Protein AF-A0A941NR86-F1 (afdb_monomer)

Nearest PDB structures (foldseek):
  3ssm-assembly1_A  TM=6.063E-01  e=6.346E+00  Micromonospora griseorubida
  3ssn-assembly1_A  TM=4.671E-01  e=9.066E+00  Micromonospora griseorubida
  3ssn-assembly1_B  TM=1.723E-01  e=3.299E+00  Micromonospora griseorubida

Secondary structure (DSSP, 8-state):
-------SEEEEEEEEEETTEEEEEEEEEETTEEEEE--SSSSS-TT-EEE---B-TTSPBP--SS--HHHHHHHHHHH-S-TTHHHHHHHHHHHS-SHHHHHHHHHH--GGGGSHHHHHHHHHHHHH-HHHHHH--PPPP---SEEEEGGGHHHHHHHHHHHHT-SSGGGGGG-S-SSHHHHHHHHHHHHTS-S----S---S--

Foldseek 3Di:
DDDADPFVKAKAWEWEDDPNDTDIWIWIAGLLFIWIQDCCPPAVWHRFTFTFLAADPVRDTHFAQDADPVLLVLCDVLQDDDPVCVCCSRVVRSRQNAPQRVLVRCLQDTTLCPDPSNVVSVVVNCVVCVVSCVVRHRHDHDDHPYYHYPVPRVVGLVVSCVSNVHPDSVCSNVSRQRDPVVSVVSSVVVVPDDPDDDDDDDPDDD

Mean predicted aligned error: 9.02 Å

pLDDT: mean 74.43, std 16.4, range [30.3, 94.88]

Structure (mmCIF, N/CA/C/O backbone):
data_AF-A0A941NR86-F1
#
_entry.id   AF-A0A941NR86-F1
#
loop_
_atom_site.group_PDB
_atom_site.id
_atom_site.type_symbol
_atom_site.label_atom_id
_atom_site.label_alt_id
_atom_site.label_comp_id
_atom_site.label_asym_id
_atom_site.label_entity_id
_atom_site.label_seq_id
_atom_site.pdbx_PDB_ins_code
_atom_site.Cartn_x
_atom_site.Cartn_y
_atom_site.Cartn_z
_atom_site.occupancy
_atom_site.B_iso_or_equiv
_atom_site.auth_seq_id
_atom_site.auth_comp_id
_atom_site.auth_asym_id
_atom_site.auth_atom_id
_atom_site.pdbx_PDB_model_num
ATOM 1 N N . MET A 1 1 ? -8.196 -19.405 -18.340 1.00 31.98 1 MET A N 1
ATOM 2 C CA . MET A 1 1 ? -9.273 -19.089 -17.381 1.00 31.98 1 MET A CA 1
ATOM 3 C C . MET A 1 1 ? -8.620 -18.261 -16.284 1.00 31.98 1 MET A C 1
ATOM 5 O O . MET A 1 1 ? -7.759 -18.794 -15.601 1.00 31.98 1 MET A O 1
ATOM 9 N N . ILE A 1 2 ? -8.865 -16.949 -16.232 1.00 32.34 2 ILE A N 1
ATOM 10 C CA . ILE A 1 2 ? -8.240 -16.069 -15.230 1.00 32.34 2 ILE A CA 1
ATOM 11 C C . ILE A 1 2 ? -9.048 -16.245 -13.944 1.00 32.34 2 ILE A C 1
ATOM 13 O O . ILE A 1 2 ? -10.211 -15.856 -13.900 1.00 32.34 2 ILE A O 1
ATOM 17 N N . SER A 1 3 ? -8.477 -16.912 -12.942 1.00 30.30 3 SER A N 1
ATOM 18 C CA . SER A 1 3 ? -9.104 -17.037 -11.627 1.00 30.30 3 SER A CA 1
ATOM 19 C C . SER A 1 3 ? -8.939 -15.717 -10.881 1.00 30.30 3 SER A C 1
ATOM 21 O O . SER A 1 3 ? -7.816 -15.312 -10.577 1.00 30.30 3 SER A O 1
ATOM 23 N N . PHE A 1 4 ? -10.045 -15.047 -10.584 1.00 39.53 4 PHE A N 1
ATOM 24 C CA . PHE A 1 4 ? -10.041 -13.881 -9.711 1.00 39.53 4 PHE A CA 1
ATOM 25 C C . PHE A 1 4 ? -10.019 -14.367 -8.264 1.00 39.53 4 PHE A C 1
ATOM 27 O O . PHE A 1 4 ? -10.890 -15.126 -7.845 1.00 39.53 4 PHE A O 1
ATOM 34 N N . HIS A 1 5 ? -8.990 -13.976 -7.516 1.00 44.50 5 HIS A N 1
ATOM 35 C CA . HIS A 1 5 ? -8.902 -14.297 -6.100 1.00 44.50 5 HIS A CA 1
ATOM 36 C C . HIS A 1 5 ? -9.724 -13.259 -5.335 1.00 44.50 5 HIS A C 1
ATOM 38 O O . HIS A 1 5 ? -9.368 -12.081 -5.322 1.00 44.50 5 HIS A O 1
ATOM 44 N N . THR A 1 6 ? -10.799 -13.681 -4.673 1.00 45.53 6 THR A N 1
ATOM 45 C CA . THR A 1 6 ? -11.422 -12.895 -3.603 1.00 45.53 6 THR A CA 1
ATOM 46 C C . THR A 1 6 ? -10.497 -12.986 -2.397 1.00 45.53 6 THR A C 1
ATOM 48 O O . THR A 1 6 ? -10.680 -13.814 -1.510 1.00 45.53 6 THR A O 1
ATOM 51 N N . ALA A 1 7 ? -9.394 -12.239 -2.432 1.00 54.50 7 ALA A N 1
ATOM 52 C CA . ALA A 1 7 ? -8.690 -11.913 -1.203 1.00 54.50 7 ALA A CA 1
ATOM 53 C C . ALA A 1 7 ? -9.684 -11.201 -0.263 1.00 54.50 7 ALA A C 1
ATOM 55 O O . ALA A 1 7 ? -10.667 -10.629 -0.741 1.00 54.50 7 ALA A O 1
ATOM 56 N N . ASP A 1 8 ? -9.446 -11.254 1.047 1.00 63.09 8 ASP A N 1
ATOM 57 C CA . ASP A 1 8 ? -10.172 -10.428 2.016 1.00 63.09 8 ASP A CA 1
ATOM 58 C C . ASP A 1 8 ? -9.798 -8.957 1.759 1.00 63.09 8 ASP A C 1
ATOM 60 O O . ASP A 1 8 ? -8.825 -8.417 2.293 1.00 63.09 8 ASP A O 1
ATOM 64 N N . LEU A 1 9 ? -10.481 -8.390 0.765 1.00 75.12 9 LEU A N 1
ATOM 65 C CA . LEU A 1 9 ? -10.288 -7.068 0.200 1.00 75.12 9 LEU A CA 1
ATOM 66 C C . LEU A 1 9 ? -11.485 -6.238 0.607 1.00 75.12 9 LEU A C 1
ATOM 68 O O . LEU A 1 9 ? -12.494 -6.184 -0.094 1.00 75.12 9 LEU A O 1
ATOM 72 N N . SER A 1 10 ? -11.349 -5.556 1.732 1.00 81.06 10 SER A N 1
ATOM 73 C CA . SER A 1 10 ? -12.334 -4.568 2.138 1.00 81.06 10 SER A CA 1
ATOM 74 C C . SER A 1 10 ? -11.904 -3.205 1.650 1.00 81.06 10 SER A C 1
ATOM 76 O O . SER A 1 10 ? -10.837 -2.712 2.020 1.00 81.06 10 SER A O 1
ATOM 78 N N . THR A 1 11 ? -12.740 -2.592 0.820 1.00 85.50 11 THR A N 1
ATOM 79 C CA . THR A 1 11 ? -12.524 -1.235 0.318 1.00 85.50 11 THR A CA 1
ATOM 80 C C . THR A 1 11 ? -13.495 -0.280 0.990 1.00 85.50 11 THR A C 1
ATOM 82 O O . THR A 1 11 ? -14.678 -0.565 1.113 1.00 85.50 11 THR A O 1
ATOM 85 N N . ILE A 1 12 ? -13.013 0.891 1.383 1.00 86.12 12 ILE A N 1
ATOM 86 C CA . ILE A 1 12 ? -13.824 2.018 1.831 1.00 86.12 12 ILE A CA 1
ATOM 87 C C . ILE A 1 12 ? -13.454 3.260 1.024 1.00 86.12 12 ILE A C 1
ATOM 89 O O . ILE A 1 12 ? -12.388 3.358 0.411 1.00 86.12 12 ILE A O 1
ATOM 93 N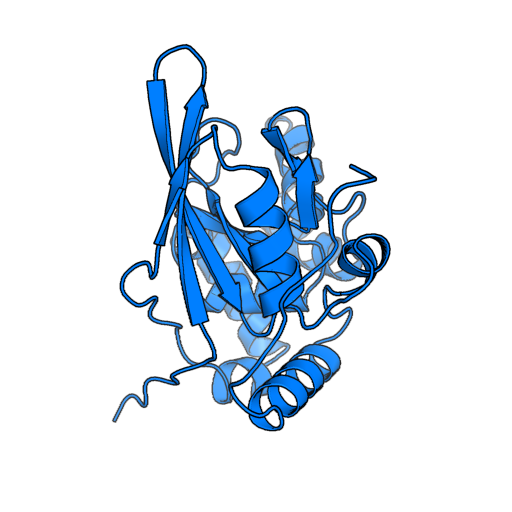 N . THR A 1 13 ? -14.338 4.244 1.048 1.00 86.31 13 THR A N 1
ATOM 94 C CA . THR A 1 13 ? -14.078 5.570 0.498 1.00 86.31 13 THR A CA 1
ATOM 95 C C . THR A 1 13 ? -13.916 6.568 1.632 1.00 86.31 13 THR A C 1
ATOM 97 O O . THR A 1 13 ? -14.762 6.638 2.514 1.00 86.31 13 THR A O 1
ATOM 100 N N . LEU A 1 14 ? -12.851 7.362 1.600 1.00 82.75 14 LEU A N 1
ATOM 101 C CA . LEU A 1 14 ? -12.600 8.460 2.522 1.00 82.75 14 LEU A CA 1
ATOM 102 C C . LEU A 1 14 ? -12.780 9.799 1.810 1.00 82.75 14 LEU A C 1
ATOM 104 O O . LEU A 1 14 ? -12.098 10.080 0.827 1.00 82.75 14 LEU A O 1
ATOM 108 N N . GLN A 1 15 ? -13.642 10.650 2.353 1.00 83.94 15 GLN A N 1
ATOM 109 C CA . GLN A 1 15 ? -13.783 12.039 1.932 1.00 83.94 15 GLN A CA 1
ATOM 110 C C . GLN A 1 15 ? -13.076 12.978 2.916 1.00 83.94 15 GLN A C 1
ATOM 112 O O . GLN A 1 15 ? -13.425 13.013 4.098 1.00 83.94 15 GLN A O 1
ATOM 117 N N . THR A 1 16 ? -12.100 13.750 2.429 1.00 75.31 16 THR A N 1
ATOM 118 C CA . THR A 1 16 ? -11.399 14.797 3.192 1.00 75.31 16 THR A CA 1
ATOM 119 C C . THR A 1 16 ? -11.583 16.171 2.560 1.00 75.31 16 THR A C 1
ATOM 121 O O . THR A 1 16 ? -11.703 16.280 1.343 1.00 75.31 16 THR A O 1
ATOM 124 N N . ARG A 1 17 ? -11.580 17.245 3.358 1.00 73.12 17 ARG A N 1
ATOM 125 C CA . ARG A 1 17 ? -11.476 18.611 2.841 1.00 73.12 17 ARG A CA 1
ATOM 126 C C . ARG A 1 17 ? -10.032 19.064 2.898 1.00 73.12 17 ARG A C 1
ATOM 128 O O . ARG A 1 17 ? -9.459 19.223 3.971 1.00 73.12 17 ARG A O 1
ATOM 135 N N . GLU A 1 18 ? -9.470 19.353 1.736 1.00 71.06 18 GLU A N 1
ATOM 136 C CA . GLU A 1 18 ? -8.152 19.961 1.602 1.00 71.06 18 GLU A CA 1
ATOM 137 C C . GLU A 1 18 ? -8.300 21.261 0.807 1.00 71.06 18 GLU A C 1
ATOM 139 O O . GLU A 1 18 ? -8.810 21.268 -0.311 1.00 71.06 18 GLU A O 1
ATOM 144 N N . ARG A 1 19 ? -7.893 22.391 1.405 1.00 69.88 19 ARG A N 1
ATOM 145 C CA . ARG A 1 19 ? -7.926 23.728 0.770 1.00 69.88 19 ARG A CA 1
ATOM 146 C C . ARG A 1 19 ? -9.293 24.112 0.168 1.00 69.88 19 ARG A C 1
ATOM 148 O O . ARG A 1 19 ? -9.359 24.766 -0.865 1.00 69.88 19 ARG A O 1
ATOM 155 N N . GLY A 1 20 ? -10.385 23.707 0.819 1.00 72.25 20 GLY A N 1
ATOM 156 C CA . GLY A 1 20 ? -11.756 24.001 0.380 1.00 72.25 20 GLY A CA 1
ATOM 157 C C . GLY A 1 20 ? -12.337 23.018 -0.643 1.00 72.25 20 GLY A C 1
ATOM 158 O O . GLY A 1 20 ? -13.526 23.103 -0.938 1.00 72.25 20 GLY A O 1
ATOM 159 N N . LEU A 1 21 ? -11.549 22.054 -1.127 1.00 74.38 21 LEU A N 1
ATOM 160 C CA . LEU A 1 21 ? -11.999 20.994 -2.028 1.00 74.38 21 LEU A CA 1
ATOM 161 C C . LEU A 1 21 ? -12.280 19.711 -1.251 1.00 74.38 21 LEU A C 1
ATOM 163 O O . LEU A 1 21 ? -11.542 19.370 -0.331 1.00 74.38 21 LEU A O 1
ATOM 167 N N . THR A 1 22 ? -13.336 18.992 -1.638 1.00 79.12 22 THR A N 1
ATOM 168 C CA . THR A 1 22 ? -13.586 17.636 -1.130 1.00 79.12 22 THR A CA 1
ATOM 169 C C . THR A 1 22 ? -12.802 16.650 -1.985 1.00 79.12 22 THR A C 1
ATOM 171 O O . THR A 1 22 ? -13.117 16.457 -3.157 1.00 79.12 22 THR A O 1
ATOM 174 N N . LEU A 1 23 ? -11.777 16.039 -1.404 1.00 78.31 23 LEU A N 1
ATOM 175 C CA . LEU A 1 23 ? -11.024 14.951 -2.006 1.00 78.31 23 LEU A CA 1
ATOM 176 C C . LEU A 1 23 ? -11.647 13.624 -1.597 1.00 78.31 23 LEU A C 1
ATOM 178 O O . LEU A 1 23 ? -11.923 13.394 -0.424 1.00 78.31 23 LEU A O 1
ATOM 182 N N . THR A 1 24 ? -11.839 12.746 -2.574 1.00 82.94 24 THR A N 1
ATOM 183 C CA . THR A 1 24 ? -12.330 11.386 -2.355 1.00 82.94 24 THR A CA 1
ATOM 184 C C . THR A 1 24 ? -11.187 10.414 -2.612 1.00 82.94 24 THR A C 1
ATOM 186 O O . THR A 1 24 ? -10.591 10.433 -3.686 1.00 82.94 24 THR A O 1
ATOM 189 N N . ARG A 1 25 ? -10.861 9.581 -1.624 1.00 84.94 25 ARG A N 1
ATOM 190 C CA . ARG A 1 25 ? -9.764 8.611 -1.675 1.00 84.94 25 ARG A CA 1
ATOM 191 C C . ARG A 1 25 ? -10.313 7.216 -1.442 1.00 84.94 25 ARG A C 1
ATOM 193 O O . ARG A 1 25 ? -11.065 7.008 -0.495 1.00 84.94 25 ARG A O 1
ATOM 200 N N . LYS A 1 26 ? -9.908 6.252 -2.264 1.00 89.31 26 LYS A N 1
ATOM 201 C CA . LYS A 1 26 ? -10.167 4.842 -1.966 1.00 89.31 26 LYS A CA 1
ATOM 202 C C . LYS A 1 26 ? -9.116 4.336 -0.987 1.00 89.31 26 LYS A C 1
ATOM 204 O O . LYS A 1 26 ? -7.929 4.627 -1.147 1.00 89.31 26 LYS A O 1
ATOM 209 N N . ILE A 1 27 ? -9.565 3.592 0.010 1.00 89.94 27 ILE A N 1
ATOM 210 C CA . ILE A 1 27 ? -8.724 2.867 0.954 1.00 89.94 27 ILE A CA 1
ATOM 211 C C . ILE A 1 27 ? -9.111 1.401 0.845 1.00 89.94 27 ILE A C 1
ATOM 213 O O . ILE A 1 27 ? -10.294 1.091 0.833 1.00 89.94 27 ILE A O 1
ATOM 217 N N . THR A 1 28 ? -8.134 0.508 0.776 1.00 90.06 28 THR A N 1
ATOM 218 C CA . THR A 1 28 ? -8.369 -0.936 0.806 1.00 90.06 28 THR A CA 1
ATOM 219 C C . THR A 1 28 ? -7.513 -1.570 1.884 1.00 90.06 28 THR A C 1
ATOM 221 O O . THR A 1 28 ? -6.378 -1.151 2.091 1.00 90.06 28 THR A O 1
ATOM 224 N N . SER A 1 29 ? -8.037 -2.581 2.565 1.00 87.31 29 SER A N 1
ATOM 225 C CA . SER A 1 29 ? -7.241 -3.482 3.391 1.00 87.31 29 SER A CA 1
ATOM 226 C C . SER A 1 29 ? -6.940 -4.734 2.584 1.00 87.31 29 SER A C 1
ATOM 228 O O . SER A 1 29 ? -7.828 -5.252 1.910 1.00 87.31 29 SER A O 1
ATOM 230 N N . ILE A 1 30 ? -5.690 -5.188 2.613 1.00 85.56 30 ILE A N 1
ATOM 231 C CA . ILE A 1 30 ? -5.261 -6.442 2.001 1.00 85.56 30 ILE A CA 1
ATOM 232 C C . ILE A 1 30 ? -4.652 -7.300 3.104 1.00 85.56 30 ILE A C 1
ATOM 234 O O . ILE A 1 30 ? -3.525 -7.044 3.529 1.00 85.56 30 ILE A O 1
ATOM 238 N N . TYR A 1 31 ? -5.404 -8.292 3.591 1.00 77.00 31 TYR A N 1
ATOM 239 C CA . TYR A 1 31 ? -5.003 -9.136 4.731 1.00 77.00 31 TYR A CA 1
ATOM 240 C C . TYR A 1 31 ? -4.557 -8.310 5.947 1.00 77.00 31 TYR A C 1
ATOM 242 O O . TYR A 1 31 ? -3.538 -8.590 6.580 1.00 77.00 31 TYR A O 1
ATOM 250 N N . GLY A 1 32 ? -5.296 -7.233 6.217 1.00 77.69 32 GLY A N 1
ATOM 251 C CA . GLY A 1 32 ? -5.030 -6.329 7.329 1.00 77.69 32 GLY A CA 1
ATOM 252 C C . GLY A 1 32 ? -4.016 -5.226 7.064 1.00 77.69 32 GLY A C 1
ATOM 253 O O . GLY A 1 32 ? -3.837 -4.357 7.912 1.00 77.69 32 GLY A O 1
ATOM 254 N N . ILE A 1 33 ? -3.352 -5.226 5.908 1.00 84.56 33 ILE A N 1
ATOM 255 C CA . ILE A 1 33 ? -2.415 -4.165 5.540 1.00 84.56 33 ILE A CA 1
ATOM 256 C C . ILE A 1 33 ? -3.189 -3.109 4.759 1.00 84.56 33 ILE A C 1
ATOM 258 O O . ILE A 1 33 ? -3.715 -3.416 3.684 1.00 84.56 33 ILE A O 1
ATOM 262 N N . PRO A 1 34 ? -3.267 -1.867 5.246 1.00 87.69 34 PRO A N 1
ATOM 263 C CA . PRO A 1 34 ? -4.112 -0.885 4.610 1.00 87.69 34 PRO A CA 1
ATOM 264 C C . PRO A 1 34 ? -3.340 -0.059 3.587 1.00 87.69 34 PRO A C 1
ATOM 266 O O . PRO A 1 34 ? -2.210 0.374 3.812 1.00 87.69 34 PRO A O 1
ATOM 269 N N . PHE A 1 35 ? -3.991 0.197 2.461 1.00 91.00 35 PHE A N 1
ATOM 270 C CA . PHE A 1 35 ? -3.481 0.977 1.348 1.00 91.00 35 PHE A CA 1
ATOM 271 C C . PHE A 1 35 ? -4.447 2.105 1.028 1.00 91.00 35 PHE A C 1
ATOM 273 O O . PHE A 1 35 ? -5.656 1.893 0.982 1.00 91.00 35 PHE A O 1
ATOM 280 N N . TYR A 1 36 ? -3.923 3.294 0.749 1.00 90.19 36 TYR A N 1
ATOM 281 C CA . TYR A 1 36 ? -4.705 4.368 0.141 1.00 90.19 36 TYR A CA 1
ATOM 282 C C . TYR A 1 36 ? -4.266 4.573 -1.307 1.00 90.19 36 TYR A C 1
ATOM 284 O O . TYR A 1 36 ? -3.076 4.507 -1.625 1.00 90.19 36 TYR A O 1
ATOM 292 N N . CYS A 1 37 ? -5.227 4.856 -2.181 1.00 90.94 37 CYS A N 1
ATOM 293 C CA . CYS A 1 37 ? -4.957 5.273 -3.549 1.00 90.94 37 CYS A CA 1
ATOM 294 C C . CYS A 1 37 ? -4.593 6.760 -3.559 1.00 90.94 37 CYS A C 1
ATOM 296 O O . CYS A 1 37 ? -5.341 7.607 -3.053 1.00 90.94 37 CYS A O 1
ATOM 298 N N . SER A 1 38 ? -3.417 7.090 -4.089 1.00 87.81 38 SER A N 1
ATOM 299 C CA . SER A 1 38 ? -2.944 8.466 -4.120 1.00 87.81 38 SER A CA 1
ATOM 300 C C . SER A 1 38 ? -3.718 9.325 -5.120 1.00 87.81 38 SER A C 1
ATOM 302 O O . SER A 1 38 ? -3.959 8.922 -6.251 1.00 87.81 38 SER A O 1
ATOM 304 N N . THR A 1 39 ? -4.028 10.558 -4.721 1.00 82.75 39 THR A N 1
ATOM 305 C CA . THR A 1 39 ? -4.721 11.565 -5.543 1.00 82.75 39 THR A CA 1
ATOM 306 C C . THR A 1 39 ? -3.771 12.475 -6.321 1.00 82.75 39 THR A C 1
ATOM 308 O O . THR A 1 39 ? -4.206 13.480 -6.868 1.00 82.75 39 THR A O 1
ATOM 311 N N . GLY A 1 40 ? -2.455 12.243 -6.268 1.00 76.06 40 GLY A N 1
ATOM 312 C CA . GLY A 1 40 ? -1.472 13.099 -6.952 1.00 76.06 40 GLY A CA 1
ATOM 313 C C . GLY A 1 40 ? -1.213 14.466 -6.297 1.00 76.06 40 GLY A C 1
ATOM 314 O O . GLY A 1 40 ? -0.171 15.076 -6.506 1.00 76.06 40 GLY A O 1
ATOM 315 N N . THR A 1 41 ? -2.115 14.941 -5.433 1.00 67.00 41 THR A N 1
ATOM 316 C CA . THR A 1 41 ? -2.095 16.308 -4.871 1.00 67.00 41 THR A CA 1
ATOM 317 C C . THR A 1 41 ? -0.857 16.605 -4.013 1.00 67.00 41 THR A C 1
ATOM 319 O O . THR A 1 41 ? -0.414 17.747 -3.924 1.00 67.00 41 THR A O 1
ATOM 322 N N . SER A 1 42 ? -0.295 15.578 -3.372 1.00 58.38 42 SER A N 1
ATOM 323 C CA . SER A 1 42 ? 0.873 15.663 -2.480 1.00 58.38 42 SER A CA 1
ATOM 324 C C . SER A 1 42 ? 1.900 14.545 -2.715 1.00 58.38 42 SER A C 1
ATOM 326 O O . SER A 1 42 ? 2.802 14.330 -1.906 1.00 58.38 42 SER A O 1
ATOM 328 N N . SER A 1 43 ? 1.769 13.802 -3.814 1.00 58.25 43 SER A N 1
ATOM 329 C CA . SER A 1 43 ? 2.749 12.807 -4.259 1.00 58.25 43 SER A CA 1
ATOM 330 C C . SER A 1 43 ? 2.771 12.796 -5.778 1.00 58.25 43 SER A C 1
ATOM 332 O O . SER A 1 43 ? 1.702 12.793 -6.374 1.00 58.25 43 SER A O 1
ATOM 334 N N . SER A 1 44 ? 3.934 12.687 -6.406 1.00 63.25 44 SER A N 1
ATOM 335 C CA . SER A 1 44 ? 4.095 12.685 -7.868 1.00 63.25 44 SER A CA 1
ATOM 336 C C . SER A 1 44 ? 3.566 11.428 -8.588 1.00 63.25 44 SER A C 1
ATOM 338 O O . SER A 1 44 ? 3.973 11.156 -9.709 1.00 63.25 44 SER A O 1
ATOM 340 N N . GLN A 1 45 ? 2.698 10.638 -7.950 1.00 78.38 45 GLN A N 1
ATOM 341 C CA . GLN A 1 45 ? 2.292 9.298 -8.386 1.00 78.38 45 GLN A CA 1
ATOM 342 C C . GLN A 1 45 ? 0.791 9.066 -8.125 1.00 78.38 45 GLN A C 1
ATOM 344 O O . GLN A 1 45 ? 0.406 8.223 -7.311 1.00 78.38 45 GLN A O 1
ATOM 349 N N . GLU A 1 46 ? -0.062 9.871 -8.769 1.00 87.56 46 GLU A N 1
ATOM 350 C CA . GLU A 1 46 ? -1.523 9.684 -8.767 1.00 87.56 46 GLU A CA 1
ATOM 351 C C . GLU A 1 46 ? -1.899 8.260 -9.194 1.00 87.56 46 GLU A C 1
ATOM 353 O O . GLU A 1 46 ? -1.223 7.661 -10.023 1.00 87.56 46 GLU A O 1
ATOM 358 N N . GLY A 1 47 ? -2.943 7.689 -8.593 1.00 89.69 47 GLY A N 1
ATOM 359 C CA . GLY A 1 47 ? -3.403 6.331 -8.885 1.00 89.69 47 GLY A CA 1
ATOM 360 C C . GLY A 1 47 ? -2.590 5.222 -8.211 1.00 89.69 47 GLY A C 1
ATOM 361 O O . GLY A 1 47 ? -3.018 4.073 -8.217 1.00 89.69 47 GLY A O 1
ATOM 362 N N . THR A 1 48 ? -1.456 5.547 -7.580 1.00 91.62 48 THR A N 1
ATOM 363 C CA . THR A 1 48 ? -0.606 4.552 -6.908 1.00 91.62 48 THR A CA 1
ATOM 364 C C . THR A 1 48 ? -1.128 4.232 -5.520 1.00 91.62 48 THR A C 1
ATOM 366 O O . THR A 1 48 ? -1.463 5.134 -4.749 1.00 91.62 48 THR A O 1
ATOM 369 N N . TRP A 1 49 ? -1.135 2.949 -5.174 1.00 92.75 49 TRP A N 1
ATOM 370 C CA . TRP A 1 49 ? -1.535 2.477 -3.856 1.00 92.75 49 TRP A CA 1
ATOM 371 C C . TRP A 1 49 ? -0.349 2.423 -2.904 1.00 92.75 49 TRP A C 1
ATOM 373 O O . TRP A 1 49 ? 0.601 1.674 -3.133 1.00 92.75 49 TRP A O 1
ATOM 383 N N . PHE A 1 50 ? -0.410 3.186 -1.816 1.00 89.69 50 PHE A N 1
ATOM 384 C CA . PHE A 1 50 ? 0.647 3.211 -0.807 1.00 89.69 50 PHE A CA 1
ATOM 385 C C . PHE A 1 50 ? 0.143 2.661 0.524 1.00 89.69 50 PHE A C 1
ATOM 387 O O . PHE A 1 50 ? -0.970 3.014 0.930 1.00 89.69 50 PHE A O 1
ATOM 394 N N . PRO A 1 51 ? 0.949 1.840 1.222 1.00 89.12 51 PRO A N 1
ATOM 395 C CA . PRO A 1 51 ? 0.625 1.416 2.571 1.00 89.12 51 PRO A CA 1
ATOM 396 C C . PRO A 1 51 ? 0.588 2.621 3.518 1.00 89.12 51 PRO A C 1
ATOM 398 O O . PRO A 1 51 ? 1.278 3.629 3.324 1.00 89.12 51 PRO A O 1
ATOM 401 N N . PHE A 1 52 ? -0.205 2.504 4.572 1.00 85.12 52 PHE A N 1
ATOM 402 C CA . PHE A 1 52 ? -0.216 3.449 5.683 1.00 85.12 52 PHE A CA 1
ATOM 403 C C . PHE A 1 52 ? -0.510 2.716 6.996 1.00 85.12 52 PHE A C 1
ATOM 405 O O . PHE A 1 52 ? -0.719 1.510 6.999 1.00 85.12 52 PHE A O 1
ATOM 412 N N . PHE A 1 53 ? -0.478 3.423 8.122 1.00 78.12 53 PHE A N 1
ATOM 413 C CA . PHE A 1 53 ? -0.565 2.814 9.460 1.00 78.12 53 PHE A CA 1
ATOM 414 C C . PHE A 1 53 ? -1.660 3.430 10.328 1.00 78.12 53 PHE A C 1
ATOM 416 O O . PHE A 1 53 ? -1.682 3.251 11.539 1.00 78.12 53 PHE A O 1
ATOM 423 N N . GLY A 1 54 ? -2.543 4.206 9.710 1.00 79.19 54 GLY A N 1
ATOM 424 C CA . GLY A 1 54 ? -3.551 4.992 10.402 1.00 79.19 54 GLY A CA 1
ATOM 425 C C . GLY A 1 54 ? -3.610 6.424 9.908 1.00 79.19 54 GLY A C 1
ATOM 426 O O . GLY A 1 54 ? -2.810 6.879 9.087 1.00 79.19 54 GLY A O 1
ATOM 427 N N . ILE A 1 55 ? -4.588 7.148 10.423 1.00 77.69 55 ILE A N 1
ATOM 428 C CA . ILE A 1 55 ? -4.751 8.574 10.194 1.00 77.69 55 ILE A CA 1
ATOM 429 C C . ILE A 1 55 ? -4.510 9.285 11.518 1.00 77.69 55 ILE A C 1
ATOM 431 O O . ILE A 1 55 ? -5.098 8.935 12.542 1.00 77.69 55 ILE A O 1
ATOM 435 N N . SER A 1 56 ? -3.619 10.272 11.499 1.00 74.94 56 SER A N 1
ATOM 436 C CA . SER A 1 56 ? -3.316 11.082 12.673 1.00 74.94 56 SER A CA 1
ATOM 437 C C . SER A 1 56 ? -4.480 12.008 13.027 1.00 74.94 56 SER A C 1
ATOM 439 O O . SER A 1 56 ? -5.335 12.323 12.196 1.00 74.94 56 SER A O 1
ATOM 441 N N . THR A 1 57 ? -4.461 12.547 14.243 1.00 69.81 57 THR A N 1
ATOM 442 C CA . THR A 1 57 ? -5.365 13.628 14.685 1.00 69.81 57 THR A CA 1
ATOM 443 C C . THR A 1 57 ? -5.350 14.854 13.773 1.00 69.81 57 THR A C 1
ATOM 445 O O . THR A 1 57 ? -6.352 15.556 13.645 1.00 69.81 57 THR A O 1
ATOM 448 N N . HIS A 1 58 ? -4.237 15.071 13.072 1.00 71.12 58 HIS A N 1
ATOM 449 C CA . HIS A 1 58 ? -4.050 16.144 12.098 1.00 71.12 58 HIS A CA 1
ATOM 450 C C . HIS A 1 58 ? -4.529 15.769 10.686 1.00 71.12 58 HIS A C 1
ATOM 452 O O . HIS A 1 58 ? -4.302 16.520 9.742 1.00 71.12 58 HIS A O 1
ATOM 458 N N . ARG A 1 59 ? -5.223 14.632 10.537 1.00 72.19 59 ARG A N 1
ATOM 459 C CA . ARG A 1 59 ? -5.815 14.132 9.284 1.00 72.19 59 ARG A CA 1
ATOM 460 C C . ARG A 1 59 ? -4.794 13.759 8.211 1.00 72.19 59 ARG A C 1
ATOM 462 O O . ARG A 1 59 ? -5.105 13.782 7.023 1.00 72.19 59 ARG A O 1
ATOM 469 N N . PHE A 1 60 ? -3.587 13.381 8.624 1.00 75.06 60 PHE A N 1
ATOM 470 C CA . PHE A 1 60 ? -2.559 12.879 7.718 1.00 75.06 60 PHE A CA 1
ATOM 471 C C . PHE A 1 60 ? -2.449 11.362 7.808 1.00 75.06 60 PHE A C 1
ATOM 473 O O . PHE A 1 60 ? -2.485 10.799 8.902 1.00 75.06 60 PHE A O 1
ATOM 480 N N . PHE A 1 61 ? -2.258 10.710 6.660 1.00 79.06 61 PHE A N 1
ATOM 481 C CA . PHE A 1 61 ? -1.870 9.305 6.615 1.00 79.06 61 PHE A CA 1
ATOM 482 C C . PHE A 1 61 ? -0.519 9.127 7.309 1.00 79.06 61 PHE A C 1
ATOM 484 O O . PHE A 1 61 ? 0.477 9.742 6.920 1.00 79.06 61 PHE A O 1
ATOM 491 N N . VAL A 1 62 ? -0.496 8.284 8.334 1.00 77.31 62 VAL A N 1
ATOM 492 C CA . VAL A 1 62 ? 0.721 7.898 9.039 1.00 77.31 62 VAL A CA 1
ATOM 493 C C . VAL A 1 62 ? 1.473 6.911 8.156 1.00 77.31 62 VAL A C 1
ATOM 495 O O . VAL A 1 62 ? 0.939 5.869 7.779 1.00 77.31 62 VAL A O 1
ATOM 498 N N . LYS A 1 63 ? 2.710 7.254 7.807 1.00 76.81 63 LYS A N 1
ATOM 499 C CA . LYS A 1 63 ? 3.623 6.402 7.039 1.00 76.81 63 LYS A CA 1
ATOM 500 C C . LYS A 1 63 ? 4.704 5.855 7.964 1.00 76.81 63 LYS A C 1
ATOM 502 O O . LYS A 1 63 ? 5.000 6.461 8.994 1.00 76.81 63 LYS A O 1
ATOM 507 N N . ARG A 1 64 ? 5.336 4.751 7.566 1.00 71.69 64 ARG A N 1
ATOM 508 C CA . ARG A 1 64 ? 6.555 4.289 8.232 1.00 71.69 64 ARG A CA 1
ATOM 509 C C . ARG A 1 64 ? 7.672 5.271 7.911 1.00 71.69 64 ARG A C 1
ATOM 511 O O . ARG A 1 64 ? 7.846 5.673 6.763 1.00 71.69 64 ARG A O 1
ATOM 518 N N . MET A 1 65 ? 8.413 5.660 8.937 1.00 64.50 65 MET A N 1
ATOM 519 C CA . MET A 1 65 ? 9.641 6.418 8.753 1.00 64.50 65 MET A CA 1
ATOM 520 C C . MET A 1 65 ? 10.757 5.413 8.478 1.00 64.50 65 MET A C 1
ATOM 522 O O . MET A 1 65 ? 10.957 4.499 9.277 1.00 64.50 65 MET A O 1
ATOM 526 N N . ASN A 1 66 ? 11.472 5.618 7.371 1.00 67.81 66 ASN A N 1
ATOM 527 C CA . ASN A 1 66 ? 12.527 4.756 6.825 1.00 67.81 66 ASN A CA 1
ATOM 528 C C . ASN A 1 66 ? 12.007 3.506 6.100 1.00 67.81 66 ASN A C 1
ATOM 530 O O . ASN A 1 66 ? 11.272 2.689 6.652 1.00 67.81 66 ASN A O 1
ATOM 534 N N . ALA A 1 67 ? 12.424 3.381 4.844 1.00 72.69 67 ALA A N 1
ATOM 535 C CA . ALA A 1 67 ? 12.215 2.189 4.040 1.00 72.69 67 ALA A CA 1
ATOM 536 C C . ALA A 1 67 ? 13.211 1.100 4.439 1.00 72.69 67 ALA A C 1
ATOM 538 O O . ALA A 1 67 ? 14.325 1.409 4.870 1.00 72.69 67 ALA A O 1
ATOM 539 N N . ASP A 1 68 ? 12.848 -0.157 4.205 1.00 81.38 68 ASP A N 1
ATOM 540 C CA . ASP A 1 68 ? 13.816 -1.246 4.266 1.00 81.38 68 ASP A CA 1
ATOM 541 C C . ASP A 1 68 ? 14.910 -1.035 3.192 1.00 81.38 68 ASP A C 1
ATOM 543 O O . ASP A 1 68 ? 14.654 -0.513 2.098 1.00 81.38 68 ASP A O 1
ATOM 547 N N . GLU A 1 69 ? 16.147 -1.444 3.489 1.00 84.75 69 GLU A N 1
ATOM 548 C CA . GLU A 1 69 ? 17.296 -1.268 2.584 1.00 84.75 69 GLU A CA 1
ATOM 549 C C . GLU A 1 69 ? 17.033 -1.888 1.204 1.00 84.75 69 GLU A C 1
ATOM 551 O O . GLU A 1 69 ? 17.308 -1.280 0.171 1.00 84.75 69 GLU A O 1
ATOM 556 N N . GLU A 1 70 ? 16.401 -3.061 1.175 1.00 87.75 70 GLU A N 1
ATOM 557 C CA . GLU A 1 70 ? 16.055 -3.760 -0.061 1.00 87.75 70 GLU A CA 1
ATOM 558 C C . GLU A 1 70 ? 15.067 -2.974 -0.938 1.00 87.75 70 GLU A C 1
ATOM 560 O O . GLU A 1 70 ? 15.213 -2.956 -2.162 1.00 87.75 70 GLU A O 1
ATOM 565 N N . VAL A 1 71 ? 14.103 -2.265 -0.337 1.00 86.56 71 VAL A N 1
ATOM 566 C CA . VAL A 1 71 ? 13.197 -1.369 -1.077 1.00 86.56 71 VAL A CA 1
ATOM 567 C C . VAL A 1 71 ? 13.995 -0.241 -1.719 1.00 86.56 71 VAL A C 1
ATOM 569 O O . VAL A 1 71 ? 13.812 0.059 -2.901 1.00 86.56 71 VAL A O 1
ATOM 572 N N . THR A 1 72 ? 14.916 0.353 -0.959 1.00 84.69 72 THR A N 1
ATOM 573 C CA . THR A 1 72 ? 15.788 1.422 -1.459 1.00 84.69 72 THR A CA 1
ATOM 574 C C . THR A 1 72 ? 16.617 0.930 -2.647 1.00 84.69 72 THR A C 1
ATOM 576 O O . THR A 1 72 ? 16.635 1.585 -3.687 1.00 84.69 72 THR A O 1
ATOM 579 N N . LEU A 1 73 ? 17.219 -0.259 -2.548 1.00 86.69 73 LEU A N 1
ATOM 580 C CA . LEU A 1 73 ? 18.012 -0.870 -3.621 1.00 86.69 73 LEU A CA 1
ATOM 581 C C . LEU A 1 73 ? 17.188 -1.209 -4.873 1.00 86.69 73 LEU A C 1
ATOM 583 O O . LEU A 1 73 ? 17.700 -1.109 -5.987 1.00 86.69 73 LEU A O 1
ATOM 587 N N . LEU A 1 74 ? 15.919 -1.601 -4.722 1.00 88.50 74 LEU A N 1
ATOM 588 C CA . LEU A 1 74 ? 15.037 -1.900 -5.856 1.00 88.50 74 LEU A CA 1
ATOM 589 C C . LEU A 1 74 ? 14.580 -0.631 -6.590 1.00 88.50 74 LEU A C 1
ATOM 591 O O . LEU A 1 74 ? 14.512 -0.632 -7.822 1.00 88.50 74 LEU A O 1
ATOM 595 N N . LEU A 1 75 ? 14.301 0.449 -5.854 1.00 83.12 75 LEU A N 1
ATOM 596 C CA . LEU A 1 75 ? 13.823 1.718 -6.414 1.00 83.12 75 LEU A CA 1
ATOM 597 C C . LEU A 1 75 ? 14.960 2.601 -6.951 1.00 83.12 75 LEU A C 1
ATOM 599 O O . LEU A 1 75 ? 14.777 3.288 -7.956 1.00 83.12 75 LEU A O 1
ATOM 603 N N . GLN A 1 76 ? 16.147 2.568 -6.342 1.00 79.19 76 GLN A N 1
ATOM 604 C CA . GLN A 1 76 ? 17.263 3.456 -6.689 1.00 79.19 76 GLN A CA 1
ATOM 605 C C . GLN A 1 76 ? 17.641 3.433 -8.189 1.00 79.19 76 GLN A C 1
ATOM 607 O O . GLN A 1 76 ? 17.765 4.511 -8.779 1.00 79.19 76 GLN A O 1
ATOM 612 N N . PRO A 1 77 ? 17.768 2.273 -8.868 1.00 78.12 77 PRO A N 1
ATOM 613 C CA . PRO A 1 77 ? 18.106 2.241 -10.293 1.00 78.12 77 PRO A CA 1
ATOM 614 C C . PRO A 1 77 ? 16.961 2.690 -11.209 1.00 78.12 77 PRO A C 1
ATOM 616 O O . PRO A 1 77 ? 17.199 2.946 -12.386 1.00 78.12 77 PRO A O 1
ATOM 619 N N . ILE A 1 78 ? 15.726 2.721 -10.700 1.00 73.69 78 ILE A N 1
ATOM 620 C CA . ILE A 1 78 ? 14.533 3.126 -11.452 1.00 73.69 78 ILE A CA 1
ATOM 621 C C . ILE A 1 78 ? 14.419 4.652 -11.480 1.00 73.69 78 ILE A C 1
ATOM 623 O O . ILE A 1 78 ? 14.063 5.214 -12.511 1.00 73.69 78 ILE A O 1
ATOM 627 N N . TYR A 1 79 ? 14.770 5.318 -10.377 1.00 67.31 79 TYR A N 1
ATOM 628 C CA . TYR A 1 79 ? 14.556 6.758 -10.240 1.00 67.31 79 TYR A CA 1
ATOM 629 C C . TYR A 1 79 ? 15.784 7.634 -10.465 1.00 67.31 79 TYR A C 1
ATOM 631 O O . TYR A 1 79 ? 15.566 8.801 -10.761 1.00 67.31 79 TYR A O 1
ATOM 639 N N . GLY A 1 80 ? 17.013 7.088 -10.415 1.00 55.97 80 GLY A N 1
ATOM 640 C CA . GLY A 1 80 ? 18.272 7.692 -10.905 1.00 55.97 80 GLY A CA 1
ATOM 641 C C . GLY A 1 80 ? 18.653 9.086 -10.361 1.00 55.97 80 GLY A C 1
ATOM 642 O O . GLY A 1 80 ? 17.816 9.910 -10.073 1.00 55.97 80 GLY A O 1
ATOM 643 N N . HIS A 1 81 ? 19.934 9.445 -10.268 1.00 50.91 81 HIS A N 1
ATOM 644 C CA . HIS A 1 81 ? 20.436 10.574 -9.446 1.00 50.91 81 HIS A CA 1
ATOM 645 C C . HIS A 1 81 ? 20.005 12.060 -9.720 1.00 50.91 81 HIS A C 1
ATOM 647 O O . HIS A 1 81 ? 20.699 12.977 -9.278 1.00 50.91 81 HIS A O 1
ATOM 653 N N . ASN A 1 82 ? 18.883 12.379 -10.380 1.00 44.22 82 ASN A N 1
ATOM 654 C CA . ASN A 1 82 ? 18.566 13.733 -10.886 1.00 44.22 82 ASN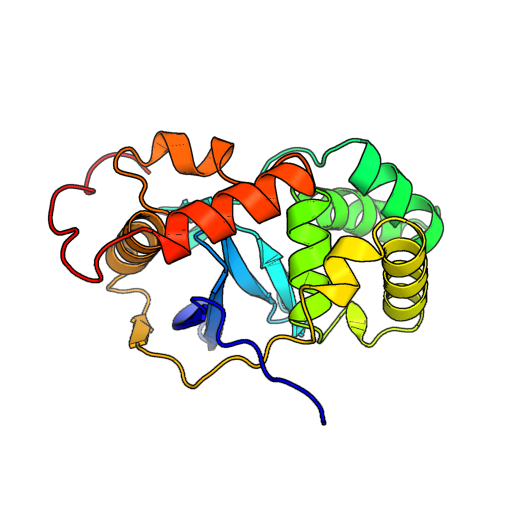 A CA 1
ATOM 655 C C . ASN A 1 82 ? 17.726 14.653 -9.970 1.00 44.22 82 ASN A C 1
ATOM 657 O O . ASN A 1 82 ? 16.508 14.621 -10.031 1.00 44.22 82 ASN A O 1
ATOM 661 N N . ILE A 1 83 ? 18.365 15.533 -9.189 1.00 40.47 83 ILE A N 1
ATOM 662 C CA . ILE A 1 83 ? 17.909 16.747 -8.440 1.00 40.47 83 ILE A CA 1
ATOM 663 C C . ILE A 1 83 ? 16.411 16.915 -8.031 1.00 40.47 83 ILE A C 1
ATOM 665 O O . ILE A 1 83 ? 16.165 17.084 -6.839 1.00 40.47 83 ILE A O 1
ATOM 669 N N . GLY A 1 84 ? 15.392 16.805 -8.902 1.00 43.72 84 GLY A N 1
ATOM 670 C CA . GLY A 1 84 ? 13.984 16.584 -8.461 1.00 43.72 84 GLY A CA 1
ATOM 671 C C . GLY A 1 84 ? 13.786 15.249 -7.706 1.00 43.72 84 GLY A C 1
ATOM 672 O O . GLY A 1 84 ? 12.828 15.037 -6.963 1.00 43.72 84 GLY A O 1
ATOM 673 N N . TYR A 1 85 ? 14.787 14.390 -7.862 1.00 44.62 85 TYR A N 1
ATOM 674 C CA . TYR A 1 85 ? 15.103 13.129 -7.223 1.00 44.62 85 TYR A CA 1
ATOM 675 C C . TYR A 1 85 ? 15.239 13.186 -5.710 1.00 44.62 85 TYR A C 1
ATOM 677 O O . TYR A 1 85 ? 14.833 12.236 -5.073 1.00 44.62 85 TYR A O 1
ATOM 685 N N . GLN A 1 86 ? 15.754 14.239 -5.073 1.00 44.22 86 GLN A N 1
ATOM 686 C CA . GLN A 1 86 ? 15.975 14.158 -3.617 1.00 44.22 86 GLN A CA 1
ATOM 687 C C . GLN A 1 86 ? 14.670 14.009 -2.823 1.00 44.22 86 GLN A C 1
ATOM 689 O O . GLN A 1 86 ? 14.650 13.301 -1.820 1.00 44.22 86 GLN A O 1
ATOM 694 N N . LEU A 1 87 ? 13.570 14.597 -3.304 1.00 47.22 87 LEU A N 1
ATOM 695 C CA . LEU A 1 87 ? 12.245 14.453 -2.696 1.00 47.22 87 LEU A CA 1
ATOM 696 C C . LEU A 1 87 ? 11.580 13.128 -3.085 1.00 47.22 87 LEU A C 1
ATOM 698 O O . LEU A 1 87 ? 11.090 12.425 -2.213 1.00 47.22 87 LEU A O 1
ATOM 702 N N . ALA A 1 88 ? 11.603 12.738 -4.364 1.00 46.97 88 ALA A N 1
ATOM 703 C CA . ALA A 1 88 ? 11.007 11.470 -4.800 1.00 46.97 88 ALA A CA 1
ATOM 704 C C . ALA A 1 88 ? 11.775 10.242 -4.274 1.00 46.97 88 ALA A C 1
ATOM 706 O O . ALA A 1 88 ? 11.173 9.244 -3.905 1.00 46.97 88 ALA A O 1
ATOM 707 N N . ASN A 1 89 ? 13.097 10.326 -4.183 1.00 49.53 89 ASN A N 1
ATOM 708 C CA . ASN A 1 89 ? 13.982 9.246 -3.758 1.00 49.53 89 ASN A CA 1
ATOM 709 C C . ASN A 1 89 ? 14.077 9.119 -2.229 1.00 49.53 89 ASN A C 1
ATOM 711 O O . ASN A 1 89 ? 14.533 8.098 -1.734 1.00 49.53 89 ASN A O 1
ATOM 715 N N . THR A 1 90 ? 13.631 10.126 -1.471 1.00 61.59 90 THR A N 1
ATOM 716 C CA . THR A 1 90 ? 13.389 9.989 -0.023 1.00 61.59 90 THR A CA 1
ATOM 717 C C . THR A 1 90 ? 11.950 9.569 0.265 1.00 61.59 90 THR A C 1
ATOM 719 O O . THR A 1 90 ? 11.715 8.712 1.113 1.00 61.59 90 THR A O 1
ATOM 722 N N . ASP A 1 91 ? 10.979 10.125 -0.459 1.00 71.81 91 ASP A N 1
ATOM 723 C CA . ASP A 1 91 ? 9.559 9.922 -0.174 1.00 71.81 91 ASP A CA 1
ATOM 724 C C . ASP A 1 91 ? 9.027 8.598 -0.734 1.00 71.81 91 ASP A C 1
ATOM 726 O O . ASP A 1 91 ? 8.260 7.927 -0.055 1.00 71.81 91 ASP A O 1
ATOM 730 N N . LEU A 1 92 ? 9.427 8.171 -1.937 1.00 76.25 92 LEU A N 1
ATOM 731 C CA . LEU A 1 92 ? 8.888 6.947 -2.536 1.00 76.25 92 LEU A CA 1
ATOM 732 C C . LEU A 1 92 ? 9.356 5.675 -1.813 1.00 76.25 92 LEU A C 1
ATOM 734 O O . LEU A 1 92 ? 8.494 4.855 -1.491 1.00 76.25 92 LEU A O 1
ATOM 738 N N . PRO A 1 93 ? 10.652 5.513 -1.467 1.00 78.31 93 PRO A N 1
ATOM 739 C CA . PRO A 1 93 ? 11.057 4.412 -0.601 1.00 78.31 93 PRO A CA 1
ATOM 740 C C . PRO A 1 93 ? 10.334 4.467 0.747 1.00 78.31 93 PRO A C 1
ATOM 742 O O . PRO A 1 93 ? 9.777 3.462 1.169 1.00 78.31 93 PRO A O 1
ATOM 745 N N . ALA A 1 94 ? 10.242 5.636 1.395 1.00 74.00 94 ALA A N 1
ATOM 746 C CA . ALA A 1 94 ? 9.528 5.765 2.672 1.00 74.00 94 ALA A CA 1
ATOM 747 C C . ALA A 1 94 ? 8.019 5.461 2.564 1.00 74.00 94 ALA A C 1
ATOM 749 O O . ALA A 1 94 ? 7.379 5.087 3.546 1.00 74.00 94 ALA A O 1
ATOM 750 N N . ARG A 1 95 ? 7.428 5.605 1.371 1.00 79.88 95 ARG A N 1
ATOM 751 C CA . ARG A 1 95 ? 6.044 5.206 1.095 1.00 79.88 95 ARG A CA 1
ATOM 752 C C . ARG A 1 95 ? 5.894 3.700 0.917 1.00 79.88 95 ARG A C 1
ATOM 754 O O . ARG A 1 95 ? 4.830 3.192 1.243 1.00 79.88 95 ARG A O 1
ATOM 761 N N . PHE A 1 96 ? 6.914 2.983 0.450 1.00 85.00 96 PHE A N 1
ATOM 762 C CA . PHE A 1 96 ? 6.918 1.521 0.385 1.00 85.00 96 PHE A CA 1
ATOM 763 C C . PHE A 1 96 ? 7.651 0.943 1.597 1.00 85.00 96 PHE A C 1
ATOM 765 O O . PHE A 1 96 ? 8.825 0.602 1.550 1.00 85.00 96 PHE A O 1
ATOM 772 N N . ALA A 1 97 ? 6.922 0.827 2.707 1.00 75.75 97 ALA A N 1
ATOM 773 C CA . ALA A 1 97 ? 7.458 0.434 4.011 1.00 75.75 97 ALA A CA 1
ATOM 774 C C . ALA A 1 97 ? 8.205 -0.917 4.051 1.00 75.75 97 ALA A C 1
ATOM 776 O O . ALA A 1 97 ? 8.985 -1.115 4.978 1.00 75.75 97 ALA A O 1
ATOM 777 N N . SER A 1 98 ? 7.947 -1.821 3.097 1.00 85.75 98 SER A N 1
ATOM 778 C CA . SER A 1 98 ? 8.665 -3.086 2.892 1.00 85.75 98 SER A CA 1
ATOM 779 C C . SER A 1 98 ? 8.484 -3.597 1.458 1.00 85.75 98 SER A C 1
ATOM 781 O O . SER A 1 98 ? 7.599 -3.136 0.723 1.00 85.75 98 SER A O 1
ATOM 783 N N . VAL A 1 99 ? 9.276 -4.603 1.069 1.00 88.81 99 VAL A N 1
ATOM 784 C CA . VAL A 1 99 ? 9.102 -5.308 -0.214 1.00 88.81 99 VAL A CA 1
ATOM 785 C C . VAL A 1 99 ? 7.721 -5.951 -0.307 1.00 88.81 99 VAL A C 1
ATOM 787 O O . VAL A 1 99 ? 7.091 -5.881 -1.359 1.00 88.81 99 VAL A O 1
ATOM 790 N N . GLY A 1 100 ? 7.206 -6.517 0.787 1.00 89.06 100 GLY A N 1
ATOM 791 C CA . GLY A 1 100 ? 5.868 -7.102 0.803 1.00 89.06 100 GLY A CA 1
ATOM 792 C C . GLY A 1 100 ? 4.783 -6.068 0.488 1.00 89.06 100 GLY A C 1
ATOM 793 O O . GLY A 1 100 ? 3.925 -6.289 -0.367 1.00 89.06 100 GLY A O 1
ATOM 794 N N . CYS A 1 101 ? 4.878 -4.892 1.107 1.00 88.94 101 CYS A N 1
ATOM 795 C CA . CYS A 1 101 ? 3.964 -3.787 0.848 1.00 88.94 101 CYS A CA 1
ATOM 796 C C . CYS A 1 101 ? 4.090 -3.269 -0.622 1.00 88.94 101 CYS A C 1
ATOM 798 O O . CYS A 1 101 ? 3.084 -2.925 -1.248 1.00 88.94 101 CYS A O 1
ATOM 800 N N . MET A 1 102 ? 5.287 -3.296 -1.227 1.00 91.12 102 MET A N 1
ATOM 801 C CA . MET A 1 102 ? 5.499 -2.974 -2.653 1.00 91.12 102 MET A CA 1
ATOM 802 C C . MET A 1 102 ? 4.918 -4.034 -3.609 1.00 91.12 102 MET A C 1
ATOM 804 O O . MET A 1 102 ? 4.279 -3.686 -4.603 1.00 91.12 102 MET A O 1
ATOM 808 N N . LEU A 1 103 ? 5.078 -5.323 -3.294 1.00 92.94 103 LEU A N 1
ATOM 809 C CA . LEU A 1 103 ? 4.513 -6.436 -4.062 1.00 92.94 103 LEU A CA 1
ATOM 810 C C . LEU A 1 103 ? 2.983 -6.363 -4.118 1.00 92.94 103 LEU A C 1
ATOM 812 O O . LEU A 1 103 ? 2.405 -6.463 -5.201 1.00 92.94 103 LEU A O 1
ATOM 816 N N . LEU A 1 104 ? 2.332 -6.119 -2.977 1.00 92.19 104 LEU A N 1
ATOM 817 C CA . LEU A 1 104 ? 0.881 -5.929 -2.898 1.00 92.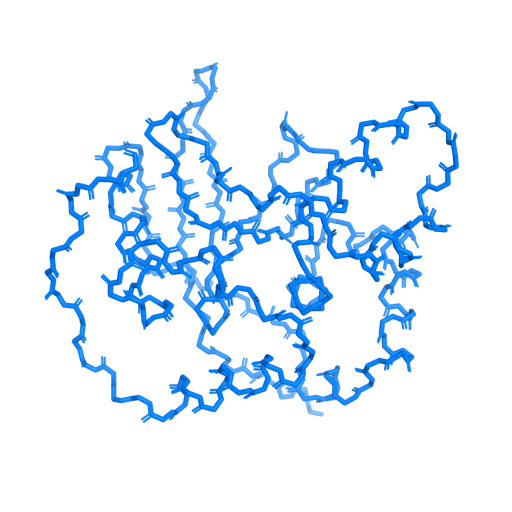19 104 LEU A CA 1
ATOM 818 C C . LEU A 1 104 ? 0.408 -4.731 -3.725 1.00 92.19 104 LEU A C 1
ATOM 820 O O . LEU A 1 104 ? -0.520 -4.867 -4.521 1.00 92.19 104 LEU A O 1
ATOM 824 N N . SER A 1 105 ? 1.084 -3.584 -3.604 1.00 93.56 105 SER A N 1
ATOM 825 C CA . SER A 1 105 ? 0.786 -2.405 -4.425 1.00 93.56 105 SER A CA 1
ATOM 826 C C . SER A 1 105 ? 0.853 -2.727 -5.922 1.00 93.56 105 SER A C 1
ATOM 828 O O . SER A 1 105 ? -0.050 -2.358 -6.669 1.00 93.56 105 SER A O 1
ATOM 830 N N . SER A 1 106 ? 1.842 -3.518 -6.355 1.00 94.44 106 SER A N 1
ATOM 831 C CA . SER A 1 106 ? 1.953 -3.939 -7.758 1.00 94.44 106 SER A CA 1
ATOM 832 C C . SER A 1 106 ? 0.787 -4.800 -8.246 1.00 94.44 106 SER A C 1
ATOM 834 O O . SER A 1 106 ? 0.571 -4.896 -9.450 1.00 94.44 106 SER A O 1
ATOM 836 N N . ARG A 1 107 ? 0.060 -5.481 -7.347 1.00 93.69 107 ARG A N 1
ATOM 837 C CA . ARG A 1 107 ? -1.137 -6.273 -7.690 1.00 93.69 107 ARG A CA 1
ATOM 838 C C . ARG A 1 107 ? -2.415 -5.450 -7.663 1.00 93.69 107 ARG A C 1
ATOM 840 O O . ARG A 1 107 ? -3.368 -5.843 -8.325 1.00 93.69 107 ARG A O 1
ATOM 847 N N . LEU A 1 108 ? -2.430 -4.324 -6.952 1.00 92.44 108 LEU A N 1
ATOM 848 C CA . LEU A 1 108 ? -3.488 -3.320 -7.078 1.00 92.44 108 LEU A CA 1
ATOM 849 C C . LEU A 1 108 ? -3.378 -2.544 -8.401 1.00 92.44 108 LEU A C 1
ATOM 851 O O . LEU A 1 108 ? -4.394 -2.123 -8.946 1.00 92.44 108 LEU A O 1
ATOM 855 N N . GLY A 1 109 ? -2.159 -2.400 -8.933 1.00 92.50 109 GLY A N 1
ATOM 856 C CA . GLY A 1 109 ? -1.892 -1.715 -10.200 1.00 92.50 109 GLY A CA 1
ATOM 857 C C . GLY A 1 109 ? -2.135 -0.207 -10.127 1.00 92.50 109 GLY A C 1
ATOM 858 O O . GLY A 1 109 ? -2.210 0.367 -9.038 1.00 92.50 109 GLY A O 1
ATOM 859 N N . GLY A 1 110 ? -2.249 0.434 -11.293 1.00 91.06 110 GLY A N 1
ATOM 860 C CA . GLY A 1 110 ? -2.506 1.867 -11.391 1.00 91.06 110 GLY A CA 1
ATOM 861 C C . GLY A 1 110 ? -1.277 2.741 -11.123 1.00 91.06 110 GLY A C 1
ATOM 862 O O . GLY A 1 110 ? -0.303 2.331 -10.482 1.00 91.06 110 GLY A O 1
ATOM 863 N N . GLY A 1 111 ? -1.346 3.992 -11.578 1.00 91.00 111 GLY A N 1
ATOM 864 C CA . GLY A 1 111 ? -0.387 5.040 -11.232 1.00 91.00 111 GLY A CA 1
ATOM 865 C C . GLY A 1 111 ? 1.042 4.681 -11.616 1.00 91.00 111 GLY A C 1
ATOM 866 O O . GLY A 1 111 ? 1.336 4.501 -12.795 1.00 91.00 111 GLY A O 1
ATOM 867 N N . LEU A 1 112 ? 1.923 4.545 -10.620 1.00 89.56 112 LEU A N 1
ATOM 868 C CA . LEU A 1 112 ? 3.313 4.134 -10.798 1.00 89.56 112 LEU A CA 1
ATOM 869 C C . LEU A 1 112 ? 3.409 2.904 -11.701 1.00 89.56 112 LEU A C 1
ATOM 871 O O . LEU A 1 112 ? 4.209 2.888 -12.632 1.00 89.56 112 LEU A O 1
ATOM 875 N N . TRP A 1 113 ? 2.588 1.889 -11.445 1.00 93.00 113 TRP A N 1
ATOM 876 C CA . TRP A 1 113 ? 2.673 0.599 -12.126 1.00 93.00 113 TRP A CA 1
ATOM 877 C C . TRP A 1 113 ? 2.328 0.680 -13.619 1.00 93.00 113 TRP A C 1
ATOM 879 O O . TRP A 1 113 ? 2.765 -0.179 -14.378 1.00 93.00 113 TRP A O 1
ATOM 889 N N . ASP A 1 114 ? 1.652 1.749 -14.050 1.00 91.88 114 ASP A N 1
ATOM 890 C CA . ASP A 1 114 ? 1.325 2.002 -15.458 1.00 91.88 114 ASP A CA 1
ATOM 891 C C . ASP A 1 114 ? 2.415 2.815 -16.186 1.00 91.88 114 ASP A C 1
ATOM 893 O O . ASP A 1 114 ? 2.356 3.008 -17.402 1.00 91.88 114 ASP A O 1
ATOM 897 N N . THR A 1 115 ? 3.427 3.308 -15.466 1.00 89.00 115 THR A N 1
ATOM 898 C CA . THR A 1 115 ? 4.547 4.054 -16.059 1.00 89.00 115 THR A CA 1
ATOM 899 C C . THR A 1 115 ? 5.611 3.113 -16.630 1.00 89.00 115 THR A C 1
ATOM 901 O O . THR A 1 115 ? 5.731 1.954 -16.227 1.00 89.00 115 THR A O 1
ATOM 904 N N . ALA A 1 116 ? 6.449 3.614 -17.543 1.00 88.69 116 ALA A N 1
ATOM 905 C CA . ALA A 1 116 ? 7.557 2.835 -18.101 1.00 88.69 116 ALA A CA 1
ATOM 906 C C . ALA A 1 116 ? 8.535 2.355 -17.010 1.00 88.69 116 ALA A C 1
ATOM 908 O O . ALA A 1 116 ? 9.085 1.254 -17.091 1.00 88.69 116 ALA A O 1
ATOM 909 N N . GLU A 1 117 ? 8.745 3.175 -15.983 1.00 86.56 117 GLU A N 1
ATOM 910 C CA . GLU A 1 117 ? 9.543 2.882 -14.796 1.00 86.56 117 GLU A CA 1
ATOM 911 C C . GLU A 1 117 ? 8.898 1.794 -13.931 1.00 86.56 117 GLU A C 1
ATOM 913 O O . GLU A 1 117 ? 9.574 0.840 -13.536 1.00 86.56 117 GLU A O 1
ATOM 918 N N . GLY A 1 118 ? 7.590 1.897 -13.684 1.00 89.19 118 GLY A N 1
ATOM 919 C CA . GLY A 1 118 ? 6.831 0.906 -12.923 1.00 89.19 118 GLY A CA 1
ATOM 920 C C . GLY A 1 118 ? 6.800 -0.463 -13.592 1.00 89.19 118 GLY A C 1
ATOM 921 O O . GLY A 1 118 ? 7.037 -1.463 -12.920 1.00 89.19 118 GLY A O 1
ATOM 922 N N . ILE A 1 119 ? 6.626 -0.517 -14.915 1.00 92.69 119 ILE A N 1
ATOM 923 C CA . ILE A 1 119 ? 6.662 -1.770 -15.689 1.00 92.69 119 ILE A CA 1
ATOM 924 C C . ILE A 1 119 ? 8.023 -2.467 -15.536 1.00 92.69 119 ILE A C 1
ATOM 926 O O . ILE A 1 119 ? 8.092 -3.683 -15.336 1.00 92.69 119 ILE A O 1
ATOM 930 N N . LYS A 1 120 ? 9.126 -1.706 -15.584 1.00 91.44 120 LYS A N 1
ATOM 931 C CA . LYS A 1 120 ? 10.478 -2.248 -15.361 1.00 91.44 120 LYS A CA 1
ATOM 932 C C . LYS A 1 120 ? 10.653 -2.764 -13.934 1.00 91.44 120 LYS A C 1
ATOM 934 O O . LYS A 1 120 ? 11.263 -3.816 -13.741 1.00 91.44 120 LYS A O 1
ATOM 939 N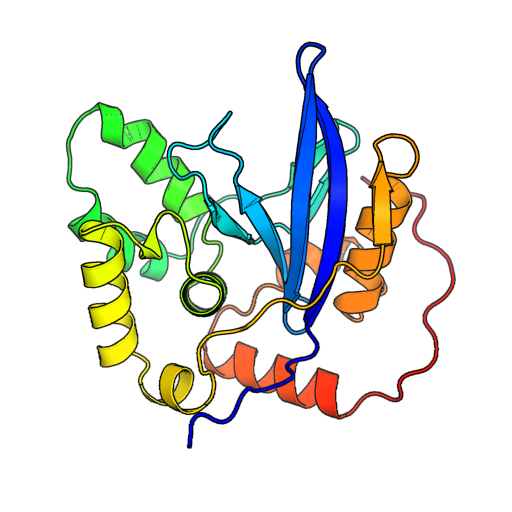 N . LEU A 1 121 ? 10.141 -2.036 -12.942 1.00 91.94 121 LEU A N 1
ATOM 940 C CA . LEU A 1 121 ? 10.188 -2.456 -11.543 1.00 91.94 121 LEU A CA 1
ATOM 941 C C . LEU A 1 121 ? 9.374 -3.736 -11.317 1.00 91.94 121 LEU A C 1
ATOM 943 O O . LEU A 1 121 ? 9.881 -4.679 -10.716 1.00 91.94 121 LEU A O 1
ATOM 947 N N . GLU A 1 122 ? 8.152 -3.810 -11.841 1.00 94.06 122 GLU A N 1
ATOM 948 C CA . GLU A 1 122 ? 7.296 -4.992 -11.736 1.00 94.06 122 GLU A CA 1
ATOM 949 C C . GLU A 1 122 ? 7.944 -6.221 -12.387 1.00 94.06 122 GLU A C 1
ATOM 951 O O . GLU A 1 122 ? 7.912 -7.307 -11.812 1.00 94.06 122 GLU A O 1
ATOM 956 N N . ALA A 1 123 ? 8.586 -6.063 -13.549 1.00 94.06 123 ALA A N 1
ATOM 957 C CA . ALA A 1 123 ? 9.316 -7.152 -14.197 1.00 94.06 123 ALA A CA 1
ATOM 958 C C . ALA A 1 123 ? 10.433 -7.714 -13.298 1.00 94.06 123 ALA A C 1
ATOM 960 O O . ALA A 1 123 ? 10.549 -8.930 -13.153 1.00 94.06 123 ALA A O 1
ATOM 961 N N . ARG A 1 124 ? 11.197 -6.842 -12.626 1.00 93.62 124 ARG A N 1
ATOM 962 C CA . ARG A 1 124 ? 12.228 -7.257 -11.656 1.00 93.62 124 ARG A CA 1
ATOM 963 C C . ARG A 1 124 ? 11.633 -7.958 -10.438 1.00 93.62 124 ARG A C 1
ATOM 965 O O . ARG A 1 124 ? 12.195 -8.936 -9.953 1.00 93.62 124 ARG A O 1
ATOM 972 N N . LEU A 1 125 ? 10.500 -7.472 -9.933 1.00 94.12 125 LEU A N 1
ATOM 973 C CA . LEU A 1 125 ? 9.808 -8.107 -8.812 1.00 94.12 125 LEU A CA 1
ATOM 974 C C . LEU A 1 125 ? 9.283 -9.497 -9.191 1.00 94.12 125 LEU A C 1
ATOM 976 O O . LEU A 1 125 ? 9.405 -10.419 -8.389 1.00 94.12 125 LEU A O 1
ATOM 980 N N . LYS A 1 126 ? 8.757 -9.666 -10.409 1.00 94.88 126 LYS A N 1
ATOM 981 C CA . LYS A 1 126 ? 8.326 -10.964 -10.953 1.00 94.88 126 LYS A CA 1
ATOM 982 C C . LYS A 1 126 ? 9.475 -11.955 -11.077 1.00 94.88 126 LYS A C 1
ATOM 984 O O . LYS A 1 126 ? 9.306 -13.114 -10.720 1.00 94.88 126 LYS A O 1
ATOM 989 N N . GLU A 1 127 ? 10.633 -11.498 -11.548 1.00 94.88 127 GLU A N 1
ATOM 990 C CA . GLU A 1 127 ? 11.844 -12.320 -11.632 1.00 94.88 127 GLU A CA 1
ATOM 991 C C . GLU A 1 127 ? 12.313 -12.775 -10.244 1.00 94.88 127 GLU A C 1
ATOM 993 O O . GLU A 1 127 ? 12.659 -13.939 -10.051 1.00 94.88 127 GLU A O 1
ATOM 998 N N . LYS A 1 128 ? 12.290 -11.869 -9.260 1.00 94.38 128 LYS A N 1
ATOM 999 C CA . LYS A 1 128 ? 12.812 -12.135 -7.916 1.00 94.38 128 LYS A CA 1
ATOM 1000 C C . LYS A 1 128 ? 11.845 -12.903 -7.009 1.00 94.38 128 LYS A C 1
ATOM 1002 O O . LYS A 1 128 ? 12.291 -13.701 -6.189 1.00 94.38 128 LYS A O 1
ATOM 1007 N N . TYR A 1 129 ? 10.538 -12.677 -7.142 1.00 93.38 129 TYR A N 1
ATOM 1008 C CA . TYR A 1 129 ? 9.500 -13.259 -6.280 1.00 93.38 129 TYR A CA 1
ATOM 1009 C C . TYR A 1 129 ? 8.394 -13.975 -7.079 1.00 93.38 129 TYR A C 1
ATOM 1011 O O . TYR A 1 129 ? 7.211 -13.708 -6.854 1.00 93.38 129 TYR A O 1
ATOM 1019 N N . PRO A 1 130 ? 8.722 -14.911 -7.989 1.00 94.00 130 PRO A N 1
ATOM 1020 C CA . PRO A 1 130 ? 7.745 -15.519 -8.898 1.00 94.00 130 PRO A CA 1
ATOM 1021 C C . PRO A 1 130 ? 6.596 -16.212 -8.155 1.00 94.00 130 PRO A C 1
ATOM 1023 O O . PRO A 1 130 ? 5.433 -15.998 -8.483 1.00 94.00 130 PRO A O 1
ATOM 1026 N N . ALA A 1 131 ? 6.897 -16.920 -7.059 1.00 91.12 131 ALA A N 1
ATOM 1027 C CA . ALA A 1 131 ? 5.897 -17.610 -6.243 1.00 91.12 131 ALA A CA 1
ATOM 1028 C C . ALA A 1 131 ? 4.815 -16.674 -5.667 1.00 91.12 131 ALA A C 1
ATOM 1030 O O . ALA A 1 131 ? 3.671 -17.090 -5.472 1.00 91.12 131 ALA A O 1
ATOM 1031 N N . PHE A 1 132 ? 5.155 -15.408 -5.39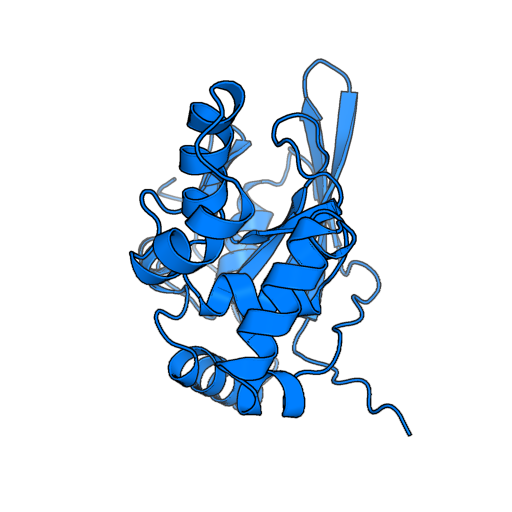5 1.00 90.62 132 PHE A N 1
ATOM 1032 C CA . PHE A 1 132 ? 4.163 -14.413 -4.996 1.00 90.62 132 PHE A CA 1
ATOM 1033 C C . PHE A 1 132 ? 3.215 -14.111 -6.160 1.00 90.62 132 PHE A C 1
ATOM 1035 O O . PHE A 1 132 ? 2.003 -14.221 -5.996 1.00 90.62 132 PHE A O 1
ATOM 1042 N N . TYR A 1 133 ? 3.757 -13.794 -7.336 1.00 91.88 133 TYR A N 1
ATOM 1043 C CA . TYR A 1 133 ? 2.975 -13.439 -8.523 1.00 91.88 133 TYR A CA 1
ATOM 1044 C C . TYR A 1 133 ? 2.114 -14.594 -9.046 1.00 91.88 133 TYR A C 1
ATOM 1046 O O . TYR A 1 133 ? 0.997 -14.353 -9.499 1.00 91.88 133 TYR A O 1
ATOM 1054 N N . ASP A 1 134 ? 2.590 -15.833 -8.922 1.00 89.38 134 ASP A N 1
ATOM 1055 C CA . ASP A 1 134 ? 1.824 -17.031 -9.278 1.00 89.38 134 ASP A CA 1
ATOM 1056 C C . ASP A 1 134 ? 0.601 -17.208 -8.371 1.00 89.38 134 ASP A C 1
ATOM 1058 O O . ASP A 1 134 ? -0.492 -17.547 -8.825 1.00 89.38 134 ASP A O 1
ATOM 1062 N N . LYS A 1 135 ? 0.771 -16.957 -7.068 1.00 84.56 135 LYS A N 1
ATOM 1063 C CA . LYS A 1 135 ? -0.287 -17.138 -6.065 1.00 84.56 135 LYS A CA 1
ATOM 1064 C C . LYS A 1 135 ? -1.224 -15.928 -5.955 1.00 84.56 135 LYS A C 1
ATOM 1066 O O . LYS A 1 135 ? -2.324 -16.057 -5.414 1.00 84.56 135 LYS A O 1
ATOM 1071 N N . TRP A 1 136 ? -0.800 -14.764 -6.442 1.00 84.38 136 TRP A N 1
ATOM 1072 C CA . TRP A 1 136 ? -1.501 -13.492 -6.287 1.00 84.38 136 TRP A CA 1
ATOM 1073 C C . TRP A 1 136 ? -1.669 -12.804 -7.645 1.00 84.38 136 TRP A C 1
ATOM 1075 O O . TRP A 1 136 ? -0.834 -11.979 -8.033 1.00 84.38 136 TRP A O 1
ATOM 1085 N N . PRO A 1 137 ? -2.752 -13.121 -8.381 1.00 83.81 137 PRO A N 1
ATOM 1086 C CA . PRO A 1 137 ? -3.075 -12.413 -9.612 1.00 83.81 137 PRO A CA 1
ATOM 1087 C C . PRO A 1 137 ? -3.408 -10.941 -9.323 1.00 83.81 137 PRO A C 1
ATOM 1089 O O . PRO A 1 137 ? -3.472 -10.507 -8.171 1.00 83.81 137 PRO A O 1
ATOM 1092 N N . MET A 1 138 ? -3.632 -10.165 -10.387 1.00 86.38 138 MET A N 1
ATOM 1093 C CA . MET A 1 138 ? -4.141 -8.798 -10.254 1.00 86.38 138 MET A CA 1
ATOM 1094 C C . MET A 1 138 ? -5.380 -8.767 -9.354 1.00 86.38 138 MET A C 1
ATOM 1096 O O . MET A 1 138 ? -6.322 -9.540 -9.545 1.00 86.38 138 MET A O 1
ATOM 1100 N N . MET A 1 139 ? -5.354 -7.872 -8.373 1.00 85.19 139 MET A N 1
ATOM 1101 C CA . MET A 1 139 ? -6.437 -7.678 -7.423 1.00 85.19 139 MET A CA 1
ATOM 1102 C C . MET A 1 139 ? -7.463 -6.740 -8.029 1.00 85.19 139 MET A C 1
ATOM 1104 O O . MET A 1 139 ? -7.165 -5.587 -8.337 1.00 85.19 139 MET A O 1
ATOM 1108 N N . LEU A 1 140 ? -8.688 -7.231 -8.172 1.00 80.12 140 LEU A N 1
ATOM 1109 C CA . LEU A 1 140 ? -9.820 -6.382 -8.496 1.00 80.12 140 LEU A CA 1
ATOM 1110 C C . LEU A 1 140 ? -10.440 -5.901 -7.194 1.00 80.12 140 LEU A C 1
ATOM 1112 O O . LEU A 1 140 ? -10.880 -6.705 -6.373 1.00 80.12 140 LEU A O 1
ATOM 1116 N N . LEU A 1 141 ? -10.459 -4.586 -7.013 1.00 81.69 141 LEU A N 1
ATOM 1117 C CA . LEU A 1 141 ? -11.164 -3.982 -5.897 1.00 81.69 141 LEU A CA 1
ATOM 1118 C C . LEU A 1 141 ? -12.660 -4.001 -6.184 1.00 81.69 141 LEU A C 1
ATOM 1120 O O . LEU A 1 141 ? -13.096 -3.549 -7.245 1.00 81.69 141 LEU A O 1
ATOM 1124 N N . GLY A 1 142 ? -13.420 -4.530 -5.229 1.00 73.00 142 GLY A N 1
ATOM 1125 C CA . GLY A 1 142 ? -14.872 -4.457 -5.244 1.00 73.00 142 GLY A CA 1
ATOM 1126 C C . GLY A 1 142 ? -15.379 -3.038 -4.996 1.00 73.00 142 GLY A C 1
ATOM 1127 O O . GLY A 1 142 ? -14.611 -2.086 -4.802 1.00 73.00 142 GLY A O 1
ATOM 1128 N N . ASP A 1 143 ? -16.701 -2.909 -4.986 1.00 78.94 143 ASP A N 1
ATOM 1129 C CA . ASP A 1 143 ? -17.336 -1.664 -4.582 1.00 78.94 143 ASP A CA 1
ATOM 1130 C C . ASP A 1 143 ? -16.992 -1.335 -3.120 1.00 78.94 143 ASP A C 1
ATOM 1132 O O . ASP A 1 143 ? -16.853 -2.243 -2.295 1.00 78.94 143 ASP A O 1
ATOM 1136 N N . PRO A 1 144 ? -16.832 -0.045 -2.772 1.00 81.69 144 PRO A N 1
ATOM 1137 C CA . PRO A 1 144 ? -16.572 0.341 -1.396 1.00 81.69 144 PRO A CA 1
ATOM 1138 C C . PRO A 1 144 ? -17.716 -0.101 -0.478 1.00 81.69 144 PRO A C 1
ATOM 1140 O O . PRO A 1 144 ? -18.873 0.238 -0.718 1.00 81.69 144 PRO A O 1
ATOM 1143 N N . GLU A 1 145 ? -17.378 -0.778 0.614 1.00 80.69 145 GLU A N 1
ATOM 1144 C CA . GLU A 1 145 ? -18.314 -1.212 1.654 1.00 80.69 145 GLU A CA 1
ATOM 1145 C C . GLU A 1 145 ? -18.949 -0.006 2.359 1.00 80.69 145 GLU A C 1
ATOM 1147 O O . GLU A 1 145 ? -20.107 -0.043 2.773 1.00 80.69 145 GLU A O 1
ATOM 1152 N N . LEU A 1 146 ? -18.175 1.076 2.514 1.00 79.88 146 LEU A N 1
ATOM 1153 C CA . LEU A 1 146 ? -18.541 2.251 3.300 1.00 79.88 146 LEU A CA 1
ATOM 1154 C C . LEU A 1 146 ? -17.957 3.533 2.699 1.00 79.88 146 LEU A C 1
ATOM 1156 O O . LEU A 1 146 ? -16.864 3.543 2.129 1.00 79.88 146 LEU A O 1
ATOM 1160 N N . THR A 1 147 ? -18.664 4.648 2.901 1.00 82.19 147 THR A N 1
ATOM 1161 C CA . THR A 1 147 ? -18.124 5.999 2.694 1.00 82.19 147 THR A CA 1
ATOM 1162 C C . THR A 1 147 ? -17.965 6.687 4.042 1.00 82.19 147 THR A C 1
ATOM 1164 O O . THR A 1 147 ? -18.944 7.012 4.712 1.00 82.19 147 THR A O 1
ATOM 1167 N N . LEU A 1 148 ? -16.718 6.918 4.433 1.00 77.19 148 LEU A N 1
ATOM 1168 C CA . LEU A 1 148 ? -16.335 7.658 5.624 1.00 77.19 148 LEU A CA 1
ATOM 1169 C C . LEU A 1 148 ? -15.970 9.094 5.245 1.00 77.19 148 LEU A C 1
ATOM 1171 O O . LEU A 1 148 ? -15.462 9.378 4.160 1.00 77.19 148 LEU A O 1
ATOM 1175 N N . ASN A 1 149 ? -16.223 10.020 6.161 1.00 75.44 149 ASN A N 1
ATOM 1176 C CA . ASN A 1 149 ? -15.856 11.421 6.005 1.00 75.44 149 ASN A CA 1
ATOM 1177 C C . ASN A 1 149 ? -15.097 11.918 7.239 1.00 75.44 149 ASN A C 1
ATOM 1179 O O . ASN A 1 149 ? -14.994 11.235 8.256 1.00 75.44 149 ASN A O 1
ATOM 1183 N N . GLU A 1 150 ? -14.597 13.143 7.145 1.00 65.44 150 GLU A N 1
ATOM 1184 C CA . GLU A 1 150 ? -13.791 13.835 8.158 1.00 65.44 150 GLU A CA 1
ATOM 1185 C C . GLU A 1 150 ? -14.382 13.875 9.570 1.00 65.44 150 GLU A C 1
ATOM 1187 O O . GLU A 1 150 ? -13.652 14.111 10.531 1.00 65.44 150 GLU A O 1
ATOM 1192 N N . ARG A 1 151 ? -15.701 13.704 9.712 1.00 66.31 151 ARG A N 1
ATOM 1193 C CA . ARG A 1 151 ? -16.370 13.699 11.018 1.00 66.31 151 ARG A CA 1
ATOM 1194 C C . ARG A 1 151 ? -16.218 12.356 11.740 1.00 66.31 151 ARG A C 1
ATOM 1196 O O . ARG A 1 151 ? -16.392 12.316 12.951 1.00 66.31 151 ARG A O 1
ATOM 1203 N N . ASN A 1 152 ? -15.813 11.305 11.021 1.00 64.69 152 ASN A N 1
ATOM 1204 C CA . ASN A 1 152 ? -15.719 9.923 11.496 1.00 64.69 152 ASN A CA 1
ATOM 1205 C C . ASN A 1 152 ? -14.282 9.369 11.391 1.00 64.69 152 ASN A C 1
ATOM 1207 O O . ASN A 1 152 ? -14.085 8.189 11.122 1.00 64.69 152 ASN A O 1
ATOM 1211 N N . LEU A 1 153 ? -13.249 10.200 11.581 1.00 61.00 153 LEU A N 1
ATOM 1212 C CA . LEU A 1 153 ? -11.843 9.767 11.460 1.00 61.00 153 LEU A CA 1
ATOM 1213 C C . LEU A 1 153 ? -11.469 8.629 12.422 1.00 61.00 153 LEU A C 1
ATOM 1215 O O . LEU A 1 153 ? -10.706 7.742 12.044 1.00 61.00 153 LEU A O 1
ATOM 1219 N N . PHE A 1 154 ? -12.043 8.618 13.630 1.00 60.19 154 PHE A N 1
ATOM 1220 C CA . PHE A 1 154 ? -11.875 7.514 14.581 1.00 60.19 154 PHE A CA 1
ATOM 1221 C C . PHE A 1 154 ? -12.367 6.187 14.000 1.00 60.19 154 PHE A C 1
ATOM 1223 O O . PHE A 1 154 ? -11.704 5.172 14.171 1.00 60.19 154 PHE A O 1
ATOM 1230 N N . SER A 1 155 ? -13.440 6.211 13.206 1.00 71.88 155 SER A N 1
ATOM 1231 C CA . SER A 1 155 ? -13.967 5.025 12.532 1.00 71.88 155 SER A CA 1
ATOM 1232 C C . SER A 1 155 ? -12.997 4.443 11.504 1.00 71.88 155 SER A C 1
ATOM 1234 O O . SER A 1 155 ? -13.072 3.254 11.235 1.00 71.88 155 SER A O 1
ATOM 1236 N N . ILE A 1 156 ? -12.067 5.235 10.950 1.00 76.75 156 ILE A N 1
ATOM 1237 C CA . ILE A 1 156 ? -11.055 4.710 10.021 1.00 76.75 156 ILE A CA 1
ATOM 1238 C C . ILE A 1 156 ? -10.011 3.919 10.791 1.00 76.75 156 ILE A C 1
ATOM 1240 O O . ILE A 1 156 ? -9.755 2.780 10.436 1.00 76.75 156 ILE A O 1
ATOM 1244 N N . ASN A 1 157 ? -9.428 4.479 11.854 1.00 79.19 157 ASN A N 1
ATOM 1245 C CA . ASN A 1 157 ? -8.444 3.740 12.649 1.00 79.19 157 ASN A CA 1
ATOM 1246 C C . ASN A 1 157 ? -9.070 2.504 13.306 1.00 79.19 157 ASN A C 1
ATOM 1248 O O . ASN A 1 157 ? -8.433 1.459 13.332 1.00 79.19 157 ASN A O 1
ATOM 1252 N N . THR A 1 158 ? -10.325 2.585 13.753 1.00 78.94 158 THR A N 1
ATOM 1253 C CA . THR A 1 158 ? -11.079 1.413 14.217 1.00 78.94 158 THR A CA 1
ATOM 1254 C C . THR A 1 158 ? -11.234 0.369 13.111 1.00 78.94 158 THR A C 1
ATOM 1256 O O . THR A 1 158 ? -10.827 -0.769 13.306 1.00 78.94 158 THR A O 1
ATOM 1259 N N . TRP A 1 159 ? -11.698 0.765 11.921 1.00 81.50 159 TRP A N 1
ATOM 1260 C CA . TRP A 1 159 ? -11.799 -0.135 10.768 1.00 81.50 159 TRP A CA 1
ATOM 1261 C C . TRP A 1 159 ? -10.445 -0.766 10.403 1.00 81.50 159 TRP A C 1
ATOM 1263 O O . TRP A 1 159 ? -10.370 -1.947 10.086 1.00 81.50 159 TRP A O 1
ATOM 1273 N N . LEU A 1 160 ? -9.344 -0.015 10.492 1.00 80.31 160 LEU A N 1
ATOM 1274 C CA . LEU A 1 160 ? -7.997 -0.536 10.242 1.00 80.31 160 LEU A CA 1
ATOM 1275 C C . LEU A 1 160 ? -7.589 -1.614 11.244 1.00 80.31 160 LEU A C 1
ATOM 1277 O O . LEU A 1 160 ? -7.029 -2.630 10.844 1.00 80.31 160 LEU A O 1
ATOM 1281 N N . LEU A 1 161 ? -7.866 -1.393 12.527 1.00 78.44 161 LEU A N 1
ATOM 1282 C CA . LEU A 1 161 ? -7.561 -2.339 13.597 1.00 78.44 161 LEU A CA 1
ATOM 1283 C C . LEU A 1 161 ? -8.379 -3.619 13.468 1.00 78.44 161 LEU A C 1
ATOM 1285 O O . LEU A 1 161 ? -7.815 -4.709 13.564 1.00 78.44 161 LEU A O 1
ATOM 1289 N N . GLU A 1 162 ? -9.671 -3.480 13.167 1.00 79.69 162 GLU A N 1
ATOM 1290 C CA . GLU A 1 162 ? -10.567 -4.598 12.868 1.00 79.69 162 GLU A CA 1
ATOM 1291 C C . GLU A 1 162 ? -10.013 -5.436 11.714 1.00 79.69 162 GLU A C 1
ATOM 1293 O O . GLU A 1 162 ? -9.810 -6.639 11.863 1.00 79.69 162 GLU A O 1
ATOM 1298 N N . LYS A 1 163 ? -9.681 -4.800 10.582 1.00 80.12 163 LYS A N 1
ATOM 1299 C CA . LYS A 1 163 ? -9.154 -5.516 9.412 1.00 80.12 163 LYS A CA 1
ATOM 1300 C C . LYS A 1 163 ? -7.765 -6.108 9.647 1.00 80.12 163 LYS A C 1
ATOM 1302 O O . LYS A 1 163 ? -7.434 -7.116 9.031 1.00 80.12 163 LYS A O 1
ATOM 1307 N N . ALA A 1 164 ? -6.948 -5.495 10.501 1.00 75.06 164 ALA A N 1
ATOM 1308 C CA . ALA A 1 164 ? -5.625 -5.999 10.862 1.00 75.06 164 ALA A CA 1
ATOM 1309 C C . ALA A 1 164 ? -5.654 -7.080 11.953 1.00 75.06 164 ALA A C 1
ATOM 1311 O O . ALA A 1 164 ? -4.625 -7.703 12.225 1.00 75.06 164 ALA A O 1
ATOM 1312 N N . PHE A 1 165 ? -6.812 -7.328 12.574 1.00 74.94 165 PHE A N 1
ATOM 1313 C CA . PHE A 1 165 ? -6.936 -8.180 13.757 1.00 74.94 165 PHE A CA 1
ATOM 1314 C C . PHE A 1 165 ? -5.956 -7.752 14.862 1.00 74.94 165 PHE A C 1
ATOM 1316 O O . PHE A 1 165 ? -5.258 -8.582 15.463 1.00 74.94 165 PHE A O 1
ATOM 1323 N N . ILE A 1 166 ? -5.862 -6.436 15.070 1.00 72.44 166 ILE A N 1
ATOM 1324 C CA . ILE A 1 166 ? -5.001 -5.800 16.064 1.00 72.44 166 ILE A CA 1
ATOM 1325 C C . ILE A 1 166 ? -5.879 -5.192 17.151 1.00 72.44 166 ILE A C 1
ATOM 1327 O O . ILE A 1 166 ? -6.785 -4.416 16.865 1.00 72.44 166 ILE A O 1
ATOM 1331 N N . SER A 1 167 ? -5.571 -5.511 18.407 1.00 70.69 167 SER A N 1
ATOM 1332 C CA . SER A 1 167 ? -6.280 -4.959 19.566 1.00 70.69 167 SER A CA 1
ATOM 1333 C C . SER A 1 167 ? -5.570 -3.750 20.186 1.00 70.69 167 SER A C 1
ATOM 1335 O O . SER A 1 167 ? -6.240 -2.906 20.770 1.00 70.69 167 SER A O 1
ATOM 1337 N N . ASP A 1 168 ? -4.239 -3.633 20.053 1.00 70.12 168 ASP A N 1
ATOM 1338 C CA . ASP A 1 168 ? -3.474 -2.460 20.506 1.00 70.12 168 ASP A CA 1
ATOM 1339 C C . ASP A 1 168 ? -3.018 -1.610 19.302 1.00 70.12 168 ASP A C 1
ATOM 1341 O O . ASP A 1 168 ? -2.200 -2.065 18.498 1.00 70.12 168 ASP A O 1
ATOM 1345 N N . PRO A 1 169 ? -3.474 -0.350 19.172 1.00 65.62 169 PRO A N 1
ATOM 1346 C CA . PRO A 1 169 ? -3.056 0.553 18.101 1.00 65.62 169 PRO A CA 1
ATOM 1347 C C . PRO A 1 169 ? -1.546 0.737 17.925 1.00 65.62 169 PRO A 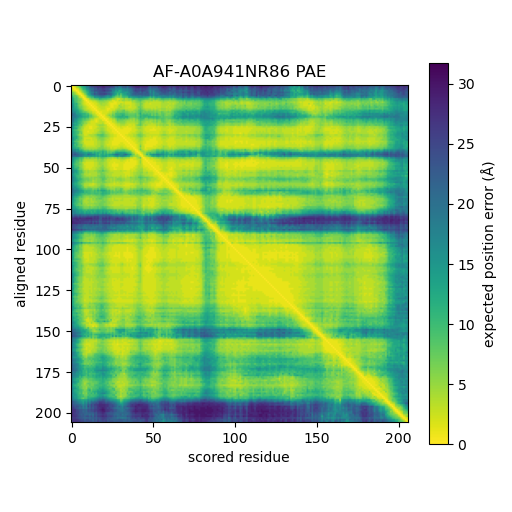C 1
ATOM 1349 O O . PRO A 1 169 ? -1.096 1.087 16.834 1.00 65.62 169 PRO A O 1
ATOM 1352 N N . LYS A 1 170 ? -0.741 0.501 18.963 1.00 67.81 170 LYS A N 1
ATOM 1353 C CA . LYS A 1 170 ? 0.723 0.591 18.871 1.00 67.81 170 LYS A CA 1
ATOM 1354 C C . LYS A 1 170 ? 1.319 -0.481 17.957 1.00 67.81 170 LYS A C 1
ATOM 1356 O O . LYS A 1 170 ? 2.355 -0.239 17.330 1.00 67.81 170 LYS A O 1
ATOM 1361 N N . ASP A 1 171 ? 0.638 -1.613 17.811 1.00 68.75 171 ASP A N 1
ATOM 1362 C CA . ASP A 1 171 ? 1.121 -2.754 17.035 1.00 68.75 171 ASP A CA 1
ATOM 1363 C C . ASP A 1 171 ? 0.942 -2.568 15.521 1.00 68.75 171 ASP A C 1
ATOM 1365 O O . ASP A 1 171 ? 1.597 -3.258 14.740 1.00 68.75 171 ASP A O 1
ATOM 1369 N N . LEU A 1 172 ? 0.141 -1.584 15.083 1.00 64.56 172 LEU A N 1
ATOM 1370 C CA . LEU A 1 172 ? -0.062 -1.262 13.661 1.00 64.56 172 LEU A CA 1
ATOM 1371 C C . LEU A 1 172 ? 1.264 -1.043 12.927 1.00 64.56 172 LEU A C 1
ATOM 1373 O O 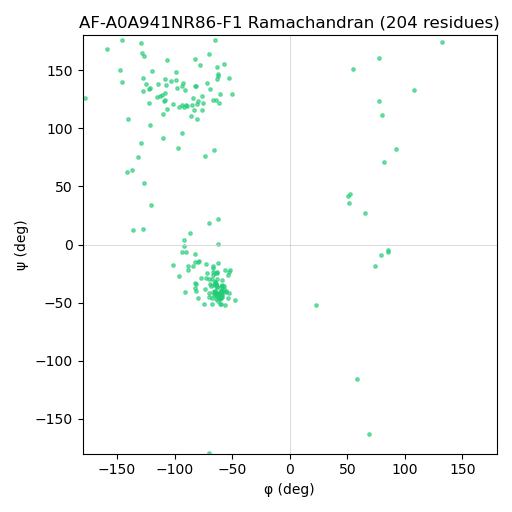. LEU A 1 172 ? 1.459 -1.534 11.818 1.00 64.56 172 LEU A O 1
ATOM 1377 N N . THR A 1 173 ? 2.207 -0.340 13.556 1.00 60.78 173 THR A N 1
ATOM 1378 C CA . THR A 1 173 ? 3.513 -0.029 12.950 1.00 60.78 173 THR A CA 1
ATOM 1379 C C . THR A 1 173 ? 4.399 -1.259 12.732 1.00 60.78 173 THR A C 1
ATOM 1381 O O . THR A 1 173 ? 5.249 -1.243 11.841 1.00 60.78 173 THR A O 1
ATOM 1384 N N . SER A 1 174 ? 4.169 -2.333 13.490 1.00 65.94 174 SER A N 1
ATOM 1385 C CA . SER A 1 174 ? 4.896 -3.606 13.389 1.00 65.94 174 SER A CA 1
ATOM 1386 C C . SER A 1 174 ? 4.216 -4.603 12.442 1.00 65.94 174 SER A C 1
ATOM 1388 O O . SER A 1 174 ? 4.722 -5.704 12.246 1.00 65.94 174 SER A O 1
ATOM 1390 N N . PHE A 1 175 ? 3.069 -4.233 11.862 1.00 68.00 175 PHE A N 1
ATOM 1391 C CA . PHE A 1 175 ? 2.208 -5.144 11.109 1.00 68.00 175 PHE A CA 1
ATOM 1392 C C . PHE A 1 175 ? 2.538 -5.256 9.610 1.00 68.00 175 PHE A C 1
ATOM 1394 O O . PHE A 1 175 ? 2.127 -6.230 8.982 1.00 68.00 175 PHE A O 1
ATOM 1401 N N . CYS A 1 176 ? 3.282 -4.315 8.998 1.00 70.12 176 CYS A N 1
ATOM 1402 C CA . CYS A 1 176 ? 3.701 -4.510 7.596 1.00 70.12 176 CYS A CA 1
ATOM 1403 C C . CYS A 1 176 ? 4.687 -5.697 7.560 1.00 70.12 176 CYS A C 1
ATOM 1405 O O . CYS A 1 176 ? 5.690 -5.681 8.280 1.00 70.12 176 CYS A O 1
ATOM 1407 N N . PRO A 1 177 ? 4.412 -6.733 6.752 1.00 71.25 177 PRO A N 1
ATOM 1408 C CA . PRO A 1 177 ? 5.220 -7.938 6.711 1.00 71.25 177 PRO A CA 1
ATOM 1409 C C . PRO A 1 177 ? 6.622 -7.578 6.208 1.00 71.25 177 PRO A C 1
ATOM 1411 O O . PRO A 1 177 ? 6.746 -6.992 5.122 1.00 71.25 177 PRO A O 1
ATOM 1414 N N . PRO A 1 178 ? 7.676 -7.904 6.973 1.00 67.00 178 PRO A N 1
ATOM 1415 C CA . PRO A 1 178 ? 9.040 -7.570 6.587 1.00 67.00 178 PRO A CA 1
ATOM 1416 C C . PRO A 1 178 ? 9.516 -8.437 5.418 1.00 67.00 178 PRO A C 1
ATOM 1418 O O . PRO A 1 178 ? 10.374 -8.018 4.649 1.00 67.00 178 PRO A O 1
ATOM 1421 N N . THR A 1 179 ? 8.934 -9.628 5.244 1.00 75.25 179 THR A N 1
ATOM 1422 C CA . THR A 1 179 ? 9.300 -10.565 4.178 1.00 75.25 179 THR A CA 1
ATOM 1423 C C . THR A 1 179 ? 8.092 -11.031 3.367 1.00 75.25 179 THR A C 1
ATOM 1425 O O . THR A 1 179 ? 6.935 -10.901 3.777 1.00 75.25 179 THR A O 1
ATOM 1428 N N . VAL A 1 180 ? 8.363 -11.624 2.202 1.00 77.12 180 VAL A N 1
ATOM 1429 C CA . VAL A 1 180 ? 7.334 -12.268 1.371 1.00 77.12 180 VAL A CA 1
ATOM 1430 C C . VAL A 1 180 ? 6.715 -13.479 2.077 1.00 77.12 180 VAL A C 1
ATOM 1432 O O . VAL A 1 180 ? 5.519 -13.724 1.936 1.00 77.12 180 VAL A O 1
ATOM 1435 N N . ASP A 1 181 ? 7.480 -14.195 2.899 1.00 79.88 181 ASP A N 1
ATOM 1436 C CA . ASP A 1 181 ? 6.953 -15.324 3.670 1.00 79.88 181 ASP A CA 1
ATOM 1437 C C . ASP A 1 181 ? 5.932 -14.873 4.718 1.00 79.88 181 ASP A C 1
ATOM 1439 O O . ASP A 1 181 ? 4.927 -15.549 4.956 1.00 79.88 181 ASP A O 1
ATOM 1443 N N . ASP A 1 182 ? 6.137 -13.694 5.306 1.00 77.94 182 ASP A N 1
ATOM 1444 C CA . ASP A 1 182 ? 5.204 -13.132 6.280 1.00 77.94 182 ASP A CA 1
ATOM 1445 C C . ASP A 1 182 ? 3.881 -12.698 5.633 1.00 77.94 182 ASP A C 1
ATOM 1447 O O . ASP A 1 182 ? 2.828 -12.848 6.254 1.00 77.94 182 ASP A O 1
ATOM 1451 N N . LEU A 1 183 ? 3.888 -12.288 4.355 1.00 78.00 183 LEU A N 1
ATOM 1452 C CA . LEU A 1 183 ? 2.649 -12.074 3.592 1.00 78.00 183 LEU A CA 1
ATOM 1453 C C . LEU A 1 183 ? 1.808 -13.353 3.499 1.00 78.00 183 LEU A C 1
ATOM 1455 O O . LEU A 1 183 ? 0.583 -13.307 3.630 1.00 78.00 183 LEU A O 1
ATOM 1459 N N . PHE A 1 184 ? 2.444 -14.509 3.288 1.00 78.56 184 PHE A N 1
ATOM 1460 C CA . PHE A 1 184 ? 1.714 -15.774 3.220 1.00 78.56 184 PHE A CA 1
ATOM 1461 C C . PHE A 1 184 ? 1.145 -16.187 4.580 1.00 78.56 184 PHE A C 1
ATOM 1463 O O . PHE A 1 184 ? 0.046 -16.737 4.617 1.00 78.56 184 PHE A O 1
ATOM 1470 N N . LYS A 1 185 ? 1.837 -15.885 5.686 1.00 78.06 185 LYS A N 1
ATOM 1471 C CA . LYS A 1 185 ? 1.326 -16.138 7.046 1.00 78.06 185 LYS A CA 1
ATOM 1472 C C . LYS A 1 185 ? 0.110 -15.271 7.373 1.00 78.06 185 LYS A C 1
ATOM 1474 O O . LYS A 1 185 ? -0.848 -15.778 7.953 1.00 78.06 185 LYS A O 1
ATOM 1479 N N . LEU A 1 186 ? 0.126 -13.994 6.977 1.00 71.81 186 LEU A N 1
ATOM 1480 C CA . LEU A 1 186 ? -1.015 -13.085 7.149 1.00 71.81 186 LEU A CA 1
ATOM 1481 C C . LEU A 1 186 ? -2.256 -13.598 6.416 1.00 71.81 186 LEU A C 1
ATOM 1483 O O . LEU A 1 186 ? -3.346 -13.614 6.985 1.00 71.81 186 LEU A O 1
ATOM 1487 N N . LYS A 1 187 ? -2.070 -14.102 5.193 1.00 71.00 187 LYS A N 1
ATOM 1488 C CA . LYS A 1 187 ? -3.142 -14.739 4.425 1.00 71.00 187 LYS A CA 1
ATOM 1489 C C . LYS A 1 187 ? -3.739 -15.946 5.147 1.00 71.00 187 LYS A C 1
ATOM 1491 O O . LYS A 1 187 ? -4.949 -15.986 5.341 1.00 71.00 187 LYS A O 1
ATOM 1496 N N . THR A 1 188 ? -2.904 -16.878 5.603 1.00 70.50 188 THR A N 1
ATOM 1497 C CA . THR A 1 188 ? -3.373 -18.057 6.348 1.00 70.50 188 THR A CA 1
ATOM 1498 C C . THR A 1 188 ? -4.133 -17.660 7.616 1.00 70.50 188 THR A C 1
ATOM 1500 O O . THR A 1 188 ? -5.148 -18.268 7.944 1.00 70.50 188 THR A O 1
ATOM 1503 N N . ARG A 1 189 ? -3.670 -16.620 8.326 1.00 68.62 189 ARG A N 1
ATOM 1504 C CA . ARG A 1 189 ? -4.353 -16.101 9.518 1.00 68.62 189 ARG A CA 1
ATOM 1505 C C . ARG A 1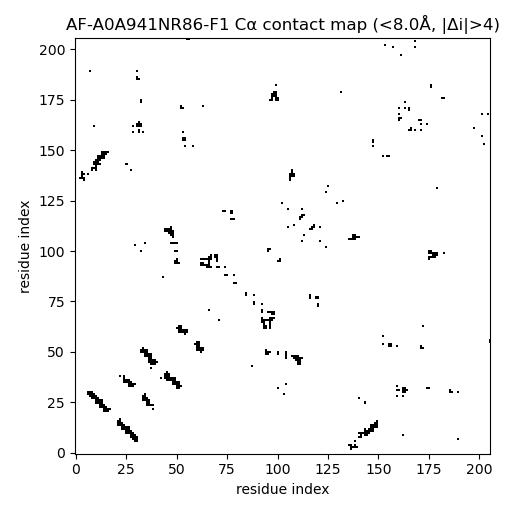 189 ? -5.751 -15.583 9.175 1.00 68.62 189 ARG A C 1
ATOM 1507 O O . ARG A 1 189 ? -6.695 -15.980 9.852 1.00 68.62 189 ARG A O 1
ATOM 1514 N N . ALA A 1 190 ? -5.887 -14.766 8.131 1.00 65.75 190 ALA A N 1
ATOM 1515 C CA . ALA A 1 190 ? -7.180 -14.239 7.692 1.00 65.75 190 ALA A CA 1
ATOM 1516 C C . ALA A 1 190 ? -8.151 -15.358 7.270 1.00 65.75 190 ALA A C 1
ATOM 1518 O O . ALA A 1 190 ? -9.303 -15.364 7.686 1.00 65.75 190 ALA A O 1
ATOM 1519 N N . GLU A 1 191 ? -7.671 -16.359 6.525 1.00 68.19 191 GLU A N 1
ATOM 1520 C CA . GLU A 1 191 ? -8.481 -17.507 6.078 1.00 68.19 191 GLU A CA 1
ATOM 1521 C C . GLU A 1 191 ? -8.950 -18.414 7.235 1.00 68.19 191 GLU A C 1
ATOM 1523 O O . GLU A 1 191 ? -9.905 -19.173 7.082 1.00 68.19 191 GLU A O 1
ATOM 1528 N N . SER A 1 192 ? -8.287 -18.347 8.394 1.00 64.12 192 SER A N 1
ATOM 1529 C CA . SER A 1 192 ? -8.580 -19.179 9.570 1.00 64.12 192 SER A CA 1
ATOM 1530 C C . SER A 1 192 ? -9.547 -18.553 10.588 1.00 64.12 192 SER A C 1
ATOM 1532 O O . SER A 1 192 ? -9.914 -19.222 11.555 1.00 64.12 192 SER A O 1
ATOM 1534 N N . GLN A 1 193 ? -9.945 -17.287 10.417 1.00 58.09 193 GLN A N 1
ATOM 1535 C CA . GLN A 1 193 ? -10.765 -16.557 11.393 1.00 58.09 193 GLN A CA 1
ATOM 1536 C C . GLN A 1 193 ? -12.274 -16.665 11.078 1.00 58.09 193 GLN A C 1
ATOM 1538 O O . GLN A 1 193 ? -12.671 -16.505 9.922 1.00 58.09 193 GLN A O 1
ATOM 1543 N N . PRO A 1 194 ? -13.142 -16.904 12.082 1.00 50.09 194 PRO A N 1
ATOM 1544 C CA . PRO A 1 194 ? -14.588 -16.745 11.931 1.00 50.09 194 PRO A CA 1
ATOM 1545 C C . PRO A 1 194 ? -14.944 -15.280 11.633 1.00 50.09 194 PRO A C 1
ATOM 1547 O O . PRO A 1 194 ? -14.368 -14.377 12.227 1.00 50.09 194 PRO A O 1
ATOM 1550 N N . LEU A 1 195 ? -15.934 -15.050 10.766 1.00 44.97 195 LEU A N 1
ATOM 1551 C CA . LEU A 1 195 ? -16.402 -13.726 10.313 1.00 44.97 195 LEU A CA 1
ATOM 1552 C C . LEU A 1 195 ? -16.981 -12.811 11.411 1.00 44.97 195 LEU A C 1
ATOM 1554 O O . LEU A 1 195 ? -17.430 -11.712 11.092 1.00 44.97 195 LEU A O 1
ATOM 1558 N N . ASP A 1 196 ? -17.015 -13.248 12.669 1.00 44.62 196 ASP A N 1
ATOM 1559 C CA . ASP A 1 196 ? -17.782 -12.575 13.709 1.00 44.62 196 ASP A CA 1
ATOM 1560 C C . ASP A 1 196 ? -16.896 -11.981 14.809 1.00 44.62 196 ASP A C 1
ATOM 1562 O O . ASP A 1 196 ? -16.118 -12.670 15.470 1.00 44.62 196 ASP A O 1
ATOM 1566 N N . THR A 1 197 ? -17.134 -10.690 15.030 1.00 46.00 197 THR A N 1
ATOM 1567 C CA . THR A 1 197 ? -16.740 -9.827 16.151 1.00 46.00 197 THR A CA 1
ATOM 1568 C C . THR A 1 197 ? -15.322 -9.245 16.198 1.00 46.00 197 THR A C 1
ATOM 1570 O O . THR A 1 197 ? -14.346 -9.887 16.577 1.00 46.00 197 THR A O 1
ATOM 1573 N N . PHE A 1 198 ? -15.264 -7.922 16.022 1.00 38.94 198 PHE A N 1
ATOM 1574 C CA . PHE A 1 198 ? -14.495 -7.079 16.933 1.00 38.94 198 PHE A CA 1
ATOM 1575 C C . PHE A 1 198 ? -15.274 -5.785 17.191 1.00 38.94 198 PHE A C 1
ATOM 1577 O O . PHE A 1 198 ? -15.412 -4.945 16.312 1.00 38.94 198 PHE A O 1
ATOM 1584 N N . GLU A 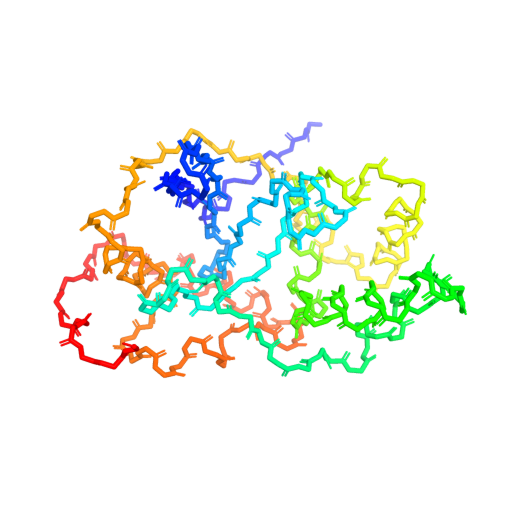1 199 ? -15.822 -5.641 18.398 1.00 42.09 199 GLU A N 1
ATOM 1585 C CA . GLU A 1 199 ? -16.388 -4.385 18.882 1.00 42.09 199 GLU A CA 1
ATOM 1586 C C . GLU A 1 199 ? -15.764 -4.064 20.247 1.00 42.09 199 GLU A C 1
ATOM 1588 O O . GLU A 1 199 ? -15.781 -4.899 21.153 1.00 42.09 199 GLU A O 1
ATOM 1593 N N . ARG A 1 200 ? -15.322 -2.804 20.368 1.00 35.56 200 ARG A N 1
ATOM 1594 C CA . ARG A 1 200 ? -14.989 -2.003 21.566 1.00 35.56 200 ARG A CA 1
ATOM 1595 C C . ARG A 1 200 ? -13.515 -1.704 21.859 1.00 35.56 200 ARG A C 1
ATOM 1597 O O . ARG A 1 200 ? -12.650 -2.566 21.926 1.00 35.56 200 ARG A O 1
ATOM 1604 N N . ASP A 1 201 ? -13.353 -0.410 22.144 1.00 37.41 201 ASP A N 1
ATOM 1605 C CA . ASP A 1 201 ? -12.280 0.283 22.859 1.00 37.41 201 ASP A CA 1
ATOM 1606 C C . ASP A 1 201 ? -10.999 0.640 22.096 1.00 37.41 201 ASP A C 1
ATOM 1608 O O . ASP A 1 201 ? -9.912 0.166 22.400 1.00 37.41 201 ASP A O 1
ATOM 1612 N N . CYS A 1 202 ? -11.099 1.618 21.186 1.00 31.12 202 CYS A N 1
ATOM 1613 C CA . CYS A 1 202 ? -9.940 2.344 20.645 1.00 31.12 202 CYS A CA 1
ATOM 1614 C C . CYS A 1 202 ? -10.197 3.859 20.556 1.00 31.12 202 CYS A C 1
ATOM 1616 O O . CYS A 1 202 ? -10.212 4.449 19.481 1.00 31.12 202 CYS A O 1
ATOM 1618 N N . CYS A 1 203 ? -10.387 4.512 21.706 1.00 31.41 203 CYS A N 1
ATOM 1619 C CA . CYS A 1 203 ? -10.366 5.975 21.814 1.00 31.41 203 CYS A CA 1
ATOM 1620 C C . CYS A 1 203 ? -9.477 6.402 22.981 1.00 31.41 203 CYS A C 1
ATOM 1622 O O . CYS A 1 203 ? -9.973 6.782 24.040 1.00 31.41 203 CYS A O 1
ATOM 1624 N N . ARG A 1 204 ? -8.159 6.324 22.782 1.00 31.22 204 ARG A N 1
ATOM 1625 C CA . ARG A 1 204 ? -7.121 7.122 23.457 1.00 31.22 204 ARG A CA 1
ATOM 1626 C C . ARG A 1 204 ? -5.782 6.714 22.850 1.00 31.22 204 ARG A C 1
ATOM 1628 O O . ARG A 1 204 ? -5.443 5.544 22.913 1.00 31.22 204 ARG A O 1
ATOM 1635 N N . ILE A 1 205 ? -5.022 7.692 22.360 1.00 33.12 205 ILE A N 1
ATOM 1636 C CA . ILE A 1 205 ? -3.700 7.572 21.714 1.00 33.12 205 ILE A CA 1
ATOM 1637 C C . ILE A 1 205 ? -3.785 7.434 20.185 1.00 33.12 205 ILE A C 1
ATOM 1639 O O . ILE A 1 205 ? -3.713 6.337 19.652 1.00 33.12 205 ILE A O 1
ATOM 1643 N N . LEU A 1 206 ? -3.932 8.579 19.512 1.00 35.53 206 LEU A N 1
ATOM 1644 C CA . LEU A 1 206 ? -3.116 9.111 18.404 1.00 35.53 206 LEU A CA 1
ATOM 1645 C C . LEU A 1 206 ? -3.362 10.629 18.348 1.00 35.53 206 LEU A C 1
ATOM 1647 O O . LEU A 1 206 ? -4.414 11.048 18.878 1.00 35.53 206 LEU A O 1
#

Sequence (206 aa):
MISFHTADLSTITLQTRERGLTLTRKITSIYGIPFYCSTGTSSSQEGTWFPFFGISTHRFFVKRMNADEEVTLLLQPIYGHNIGYQLANTDLPARFASVGCMLLSSRLGGGLWDTAEGIKLEARLKEKYPAFYDKWPMMLLGDPELTLNERNLFSINTWLLEKAFISDPKDLTSFCPPTVDDLFKLKTRAESQPLDTFERDCCRIL

Solvent-accessible surface area (backbone atoms only — not comparable to full-atom values): 11866 Å² total; per-residue (Å²): 135,88,77,78,69,85,60,70,58,54,28,32,32,40,39,42,78,56,97,89,40,80,46,78,32,51,32,36,29,54,60,30,48,37,28,39,42,35,80,38,86,90,44,102,41,38,47,22,46,35,55,46,58,43,64,41,83,85,74,41,76,36,60,53,83,64,39,39,69,68,32,42,65,64,46,47,81,67,66,46,96,58,76,78,28,64,58,52,67,52,47,52,31,21,39,29,53,19,55,33,52,44,55,52,28,61,28,60,31,46,35,45,48,72,34,78,58,27,46,54,49,50,53,52,48,45,72,75,42,43,72,56,52,74,77,47,57,71,48,78,80,65,76,57,81,44,78,44,43,73,92,45,55,65,56,50,45,49,51,47,28,58,56,43,75,48,84,54,80,80,52,46,79,72,59,66,35,79,38,67,68,45,50,54,51,39,45,54,52,58,77,69,55,76,97,72,84,84,83,88,84,88,87,81,91,110

Radius of gyration: 16.75 Å; Cα contacts (8 Å, |Δi|>4): 312; chains: 1; bounding box: 39×43×42 Å